Protein AF-A0A7W5D434-F1 (afdb_monomer_lite)

Radius of gyration: 43.06 Å; chains: 1; bounding box: 48×83×115 Å

Foldseek 3Di:
DDDQKDKDDDPDDPDPVDFLFPDPWDFDADPVRDTQWIWGADSNNIIMIGGPVHDHPPPPPPPDPCPPPPPDDDPVRVVVVVVVCVVVCVVVVVVVVVVVLVVLQVVLVVVVLVLLVVQLVCQQVVQFKWKWFCDVLAQQQWIFIWGDDPNDIDTPDTGGGRDPQKHKPPQLWDALVSGMWMAGNQSFTPDRRFTKIKMAGNSRFIKIWGADRSSRIAIAGCVPQNGRRPDVDSPRPGDDD

Secondary structure (DSSP, 8-state):
---SEEEE-PPPPS-TTS----SS-EEEE-TTS-EEEEEEE-TTS-EEEEETTS--SS---TT-S-TT---PPPHHHHHHHHHHHHHHHHHHHHHHHHHHHHHHHHHHHHHHHHHHHHHHHHHHHHTS-EEEEEGGG-TTTEEEEEEEETTEEEEEEEEE-PPTTEEE-TTT-EEGGGS-EEE-TTSSBSSS--EEEEEEETTS-EEEEEE-TT--EEEE-HHHH--TTSSS----PPPP-

pLDDT: mean 80.25, std 15.93, range [30.47, 96.75]

Sequence (241 aa):
MESNYYKIVLPNPADATLVNALGPVGDYSSSDNWTRLLYAGDTQGNLWKFDFTKDAPWKASAETNSALGLSGFTLIEMMVVVALVAILGTIAVPGFRDLLLNQRLASNTSDFVAALSLARAEAMKRSQKVALEPIDDDWSNGWEVAMTVGNEREVLRTFDGLRTGVVVDTSSTTGGLKQALAYDANGFLSSKAAGCLTLKAETGRRSSIVLAMSGRPKLCDPDKSGDCASSGSTTCRAVAS

Structure (mmCIF, N/CA/C/O backbone):
data_AF-A0A7W5D434-F1
#
_entry.id   AF-A0A7W5D434-F1
#
loop_
_atom_site.group_PDB
_atom_site.id
_atom_site.type_symbol
_atom_site.label_atom_id
_atom_site.label_alt_id
_atom_site.label_comp_id
_atom_site.label_asym_id
_atom_site.label_entity_id
_atom_site.label_seq_id
_atom_site.pdbx_PDB_ins_code
_atom_site.Cartn_x
_atom_site.Cartn_y
_atom_site.Cartn_z
_atom_site.occupancy
_atom_site.B_iso_or_equiv
_atom_site.auth_seq_id
_atom_site.auth_comp_id
_atom_site.auth_asym_id
_atom_site.auth_atom_id
_atom_site.pdbx_PDB_model_num
ATOM 1 N N . MET A 1 1 ? -13.527 -39.808 77.418 1.00 46.12 1 MET A N 1
ATOM 2 C CA . MET A 1 1 ? -12.183 -40.119 76.880 1.00 46.12 1 MET A CA 1
ATOM 3 C C . MET A 1 1 ? -12.357 -40.537 75.424 1.00 46.12 1 MET A C 1
ATOM 5 O O . MET A 1 1 ? -12.457 -41.722 75.143 1.00 46.12 1 MET A O 1
ATOM 9 N N . GLU A 1 2 ? -12.476 -39.566 74.519 1.00 55.62 2 GLU A N 1
ATOM 10 C CA . GLU A 1 2 ? -12.627 -39.781 73.069 1.00 55.62 2 GLU A CA 1
ATOM 11 C C . GLU A 1 2 ? -11.317 -39.393 72.377 1.00 55.62 2 GLU A C 1
ATOM 13 O O . GLU A 1 2 ? -11.174 -38.295 71.851 1.00 55.62 2 GLU A O 1
ATOM 18 N N . SER A 1 3 ? -10.303 -40.250 72.467 1.00 65.25 3 SER A N 1
ATOM 19 C CA . SER A 1 3 ? -9.061 -40.064 71.715 1.00 65.25 3 SER A CA 1
ATOM 20 C C . SER A 1 3 ? -8.742 -41.332 70.937 1.00 65.25 3 SER A C 1
ATOM 22 O O . SER A 1 3 ? -8.844 -42.436 71.468 1.00 65.25 3 SER A O 1
ATOM 24 N N . ASN A 1 4 ? -8.334 -41.168 69.680 1.00 74.00 4 ASN A N 1
ATOM 25 C CA . ASN A 1 4 ? -7.962 -42.276 68.788 1.00 74.00 4 ASN A CA 1
ATOM 26 C C . ASN A 1 4 ? -6.461 -42.540 68.776 1.00 74.00 4 ASN A C 1
ATOM 28 O O . ASN A 1 4 ? -5.951 -43.306 67.963 1.00 74.00 4 ASN A O 1
ATOM 32 N N . TYR A 1 5 ? -5.740 -41.886 69.678 1.00 75.50 5 TYR A N 1
ATOM 33 C CA . TYR A 1 5 ? -4.346 -42.161 69.937 1.00 75.50 5 TYR A CA 1
ATOM 34 C C . TYR A 1 5 ? -4.106 -42.225 71.440 1.00 75.50 5 TYR A C 1
ATOM 36 O O . TYR A 1 5 ? -4.783 -41.557 72.232 1.00 75.50 5 TYR A O 1
ATOM 44 N N . TYR A 1 6 ? -3.147 -43.060 71.824 1.00 74.56 6 TYR A N 1
ATOM 45 C CA . TYR A 1 6 ? -2.786 -43.293 73.215 1.00 74.56 6 TYR A CA 1
ATOM 46 C C . TYR A 1 6 ? -1.271 -43.351 73.347 1.00 74.56 6 TYR A C 1
ATOM 48 O O . TYR A 1 6 ? -0.606 -44.078 72.606 1.00 74.56 6 TYR A O 1
ATOM 56 N N . LYS A 1 7 ? -0.741 -42.610 74.321 1.00 75.19 7 LYS A N 1
ATOM 57 C CA . LYS A 1 7 ? 0.649 -42.736 74.752 1.00 75.19 7 LYS A CA 1
ATOM 58 C C . LYS A 1 7 ? 0.743 -43.900 75.735 1.00 75.19 7 LYS A C 1
ATOM 60 O O . LYS A 1 7 ? 0.143 -43.854 76.807 1.00 75.19 7 LYS A O 1
ATOM 65 N N . ILE A 1 8 ? 1.482 -44.938 75.366 1.00 70.06 8 ILE A N 1
ATOM 66 C CA . ILE A 1 8 ? 1.799 -46.062 76.243 1.00 70.06 8 ILE A CA 1
ATOM 67 C C . ILE A 1 8 ? 3.092 -45.699 76.970 1.00 70.06 8 ILE A C 1
ATOM 69 O O . ILE A 1 8 ? 4.136 -45.503 76.347 1.00 70.06 8 ILE A O 1
ATOM 73 N N . VAL A 1 9 ? 3.009 -45.562 78.292 1.00 64.62 9 VAL A N 1
ATOM 74 C CA . VAL A 1 9 ? 4.181 -45.292 79.129 1.00 64.62 9 VAL A CA 1
ATOM 75 C C . VAL A 1 9 ? 4.897 -46.613 79.373 1.00 64.62 9 VAL A C 1
ATOM 77 O O . VAL A 1 9 ? 4.335 -47.524 79.979 1.00 64.62 9 VAL A O 1
ATOM 80 N N . LEU A 1 10 ? 6.125 -46.719 78.873 1.00 62.31 10 LEU A N 1
ATOM 81 C CA . LEU A 1 10 ? 6.991 -47.867 79.114 1.00 62.31 10 LEU A CA 1
ATOM 82 C C . LEU A 1 10 ? 7.821 -47.639 80.391 1.00 62.31 10 LEU A C 1
ATOM 84 O O . LEU A 1 10 ? 8.053 -46.487 80.768 1.00 62.31 10 LEU A O 1
ATOM 88 N N . PRO A 1 11 ? 8.280 -48.706 81.072 1.00 63.72 11 PRO A N 1
ATOM 89 C CA . PRO A 1 11 ? 9.240 -48.580 82.164 1.00 63.72 11 PRO A CA 1
ATOM 90 C C . PRO A 1 11 ? 10.503 -47.855 81.686 1.00 63.72 11 PRO A C 1
ATOM 92 O O . PRO A 1 11 ? 10.978 -48.106 80.578 1.00 63.72 11 PRO A O 1
ATOM 95 N N . ASN A 1 12 ? 11.050 -46.967 82.519 1.00 59.88 12 ASN A N 1
ATOM 96 C CA . ASN A 1 12 ? 12.257 -46.219 82.172 1.00 59.88 12 ASN A CA 1
ATOM 97 C C . ASN A 1 12 ? 13.435 -47.203 82.004 1.00 59.88 12 ASN A C 1
ATOM 99 O O . ASN A 1 12 ? 13.670 -47.997 82.922 1.00 59.88 12 ASN A O 1
ATOM 103 N N . PRO A 1 13 ? 14.158 -47.209 80.869 1.00 57.28 13 PRO A N 1
ATOM 104 C CA . PRO A 1 13 ? 15.300 -48.097 80.696 1.00 57.28 13 PRO A CA 1
ATOM 105 C C . PRO A 1 13 ? 16.406 -47.738 81.699 1.00 57.28 13 PRO A C 1
ATOM 107 O O . PRO A 1 13 ? 16.616 -46.571 82.021 1.00 57.28 13 PRO A O 1
ATOM 110 N N . ALA A 1 14 ? 17.117 -48.750 82.203 1.00 59.03 14 ALA A N 1
ATOM 111 C CA . ALA A 1 14 ? 18.207 -48.558 83.167 1.00 59.03 14 ALA A CA 1
ATOM 112 C C . ALA A 1 14 ? 19.422 -47.814 82.571 1.00 59.03 14 ALA A C 1
ATOM 114 O O . ALA A 1 14 ? 20.236 -47.278 83.319 1.00 59.03 14 ALA A O 1
ATOM 115 N N . ASP A 1 15 ? 19.524 -47.761 81.240 1.00 57.28 15 ASP A N 1
ATOM 116 C CA . ASP A 1 15 ? 20.545 -47.038 80.483 1.00 57.28 15 ASP A CA 1
ATOM 117 C C . ASP A 1 15 ? 19.864 -46.055 79.518 1.00 57.28 15 ASP A C 1
ATOM 119 O O . ASP A 1 15 ? 19.100 -46.455 78.638 1.00 57.28 15 ASP A O 1
ATOM 123 N N . ALA A 1 16 ? 20.128 -44.759 79.698 1.00 57.41 16 ALA A N 1
ATOM 124 C CA . ALA A 1 16 ? 19.498 -43.675 78.943 1.00 57.41 16 ALA A CA 1
ATOM 125 C C . ALA A 1 16 ? 20.080 -43.478 77.528 1.00 57.41 16 ALA A C 1
ATOM 127 O O . ALA A 1 16 ? 19.586 -42.634 76.781 1.00 57.41 16 ALA A O 1
ATOM 128 N N . THR A 1 17 ? 21.131 -44.219 77.157 1.00 55.38 17 THR A N 1
ATOM 129 C CA . THR A 1 17 ? 21.768 -44.128 75.829 1.00 55.38 17 THR A CA 1
ATOM 130 C C . THR A 1 17 ? 21.200 -45.118 74.810 1.00 55.38 17 THR A C 1
ATOM 132 O O . THR A 1 17 ? 21.436 -44.979 73.608 1.00 55.38 17 THR A O 1
ATOM 135 N N . LEU A 1 18 ? 20.408 -46.090 75.266 1.00 55.94 18 LEU A N 1
ATOM 136 C CA . LEU A 1 18 ? 19.722 -47.049 74.410 1.00 55.94 18 LEU A CA 1
ATOM 137 C C . LEU A 1 18 ? 18.372 -46.472 73.969 1.00 55.94 18 LEU A C 1
ATOM 139 O O . LEU A 1 18 ? 17.483 -46.219 74.782 1.00 55.94 18 LEU A O 1
ATOM 143 N N . VAL A 1 19 ? 18.197 -46.272 72.661 1.00 54.81 19 VAL A N 1
ATOM 144 C CA . VAL A 1 19 ? 16.898 -45.894 72.094 1.00 54.81 19 VAL A CA 1
ATOM 145 C C . VAL A 1 19 ? 15.956 -47.090 72.250 1.00 54.81 19 VAL A C 1
ATOM 147 O O . VAL A 1 19 ? 16.172 -48.127 71.625 1.00 54.81 19 VAL A O 1
ATOM 150 N N . ASN A 1 20 ? 14.887 -46.944 73.039 1.00 56.22 20 ASN A N 1
ATOM 151 C CA . ASN A 1 20 ? 13.775 -47.905 73.125 1.00 56.22 20 ASN A CA 1
ATOM 152 C C . ASN A 1 20 ? 12.921 -47.897 71.835 1.00 56.22 20 ASN A C 1
ATOM 154 O O . ASN A 1 20 ? 11.694 -47.809 71.874 1.00 56.22 20 ASN A O 1
ATOM 158 N N . ALA A 1 21 ? 13.562 -47.955 70.666 1.00 52.09 21 ALA A N 1
ATOM 159 C CA . ALA A 1 21 ? 12.891 -48.136 69.392 1.00 52.09 21 ALA A CA 1
ATOM 160 C C . ALA A 1 21 ? 12.415 -49.591 69.331 1.00 52.09 21 ALA A C 1
ATOM 162 O O . ALA A 1 21 ? 13.162 -50.503 68.979 1.00 52.09 21 ALA A O 1
ATOM 163 N N . LEU A 1 22 ? 11.172 -49.813 69.749 1.00 55.75 22 LEU A N 1
ATOM 164 C CA . LEU A 1 22 ? 10.477 -51.079 69.569 1.00 55.75 22 LEU A CA 1
ATOM 165 C C . LEU A 1 22 ? 10.351 -51.380 68.070 1.00 55.75 22 LEU A C 1
ATOM 167 O O . LEU A 1 22 ? 9.380 -50.958 67.461 1.00 55.75 22 LEU A O 1
ATOM 171 N N . GLY A 1 23 ? 11.320 -52.113 67.512 1.00 57.62 23 GLY A N 1
ATOM 172 C CA . GLY A 1 23 ? 11.237 -52.804 66.221 1.00 57.62 23 GLY A CA 1
ATOM 173 C C . GLY A 1 23 ? 10.797 -51.967 65.004 1.00 57.62 23 GLY A C 1
ATOM 174 O O . GLY A 1 23 ? 10.659 -50.747 65.067 1.00 57.62 23 GLY A O 1
ATOM 175 N N . PRO A 1 24 ? 10.610 -52.611 63.840 1.00 56.50 24 PRO A N 1
ATOM 176 C CA . PRO A 1 24 ? 9.900 -51.998 62.722 1.00 56.50 24 PRO A CA 1
ATOM 177 C C . PRO A 1 24 ? 8.439 -51.723 63.110 1.00 56.50 24 PRO A C 1
ATOM 179 O O . PRO A 1 24 ? 7.858 -52.462 63.905 1.00 56.50 24 PRO A O 1
ATOM 182 N N . VAL A 1 25 ? 7.853 -50.668 62.534 1.00 61.12 25 VAL A N 1
ATOM 183 C CA . VAL A 1 25 ? 6.423 -50.335 62.670 1.00 61.12 25 VAL A CA 1
ATOM 184 C C . VAL A 1 25 ? 5.572 -51.590 62.469 1.00 61.12 25 VAL A C 1
ATOM 186 O O . VAL A 1 25 ? 5.594 -52.191 61.398 1.00 61.12 25 VAL A O 1
ATOM 189 N N . GLY A 1 26 ? 4.859 -51.993 63.521 1.00 62.00 26 GLY A N 1
ATOM 190 C CA . GLY A 1 26 ? 3.913 -53.101 63.477 1.00 62.00 26 GLY A CA 1
ATOM 191 C C . GLY A 1 26 ? 2.525 -52.576 63.145 1.00 62.00 26 GLY A C 1
ATOM 192 O O . GLY A 1 26 ? 1.978 -51.758 63.894 1.00 62.00 26 GLY A O 1
ATOM 193 N N . ASP A 1 27 ? 1.961 -53.039 62.036 1.00 70.88 27 ASP A N 1
ATOM 194 C CA . ASP A 1 27 ? 0.576 -52.808 61.667 1.00 70.88 27 ASP A CA 1
ATOM 195 C C . ASP A 1 27 ? -0.264 -54.064 61.937 1.00 70.88 27 ASP A C 1
ATOM 197 O O . ASP A 1 27 ? 0.182 -55.200 61.789 1.00 70.88 27 ASP A O 1
ATOM 201 N N . TYR A 1 28 ? -1.499 -53.866 62.393 1.00 72.50 28 TYR A N 1
ATOM 202 C CA . TYR A 1 28 ? -2.487 -54.939 62.440 1.00 72.50 28 TYR A CA 1
ATOM 203 C C . TYR A 1 28 ? -3.525 -54.668 61.360 1.00 72.50 28 TYR A C 1
ATOM 205 O O . TYR A 1 28 ? -4.424 -53.835 61.542 1.00 72.50 28 TYR A O 1
ATOM 213 N N . SER A 1 29 ? -3.372 -55.343 60.223 1.00 73.00 29 SER A N 1
ATOM 214 C CA . SER A 1 29 ? -4.389 -55.385 59.182 1.00 73.00 29 SER A CA 1
ATOM 215 C C . SER A 1 29 ? -5.429 -56.457 59.506 1.00 73.00 29 SER A C 1
ATOM 217 O O . SER A 1 29 ? -5.116 -57.531 60.024 1.00 73.00 29 SER A O 1
ATOM 219 N N . SER A 1 30 ? -6.701 -56.145 59.269 1.00 70.94 30 SER A N 1
ATOM 220 C CA . SER A 1 30 ? -7.770 -57.134 59.410 1.00 70.94 30 SER A CA 1
ATOM 221 C C . SER A 1 30 ? -7.947 -57.931 58.115 1.00 70.94 30 SER A C 1
ATOM 223 O O . SER A 1 30 ? -7.239 -57.716 57.134 1.00 70.94 30 SER A O 1
ATOM 225 N N . SER A 1 31 ? -8.873 -58.891 58.096 1.00 75.56 31 SER A N 1
ATOM 226 C CA . SER A 1 31 ? -9.103 -59.791 56.953 1.00 75.56 31 SER A CA 1
ATOM 227 C C . SER A 1 31 ? -9.545 -59.076 55.667 1.00 75.56 31 SER A C 1
ATOM 229 O O . SER A 1 31 ? -9.604 -59.692 54.610 1.00 75.56 31 SER A O 1
A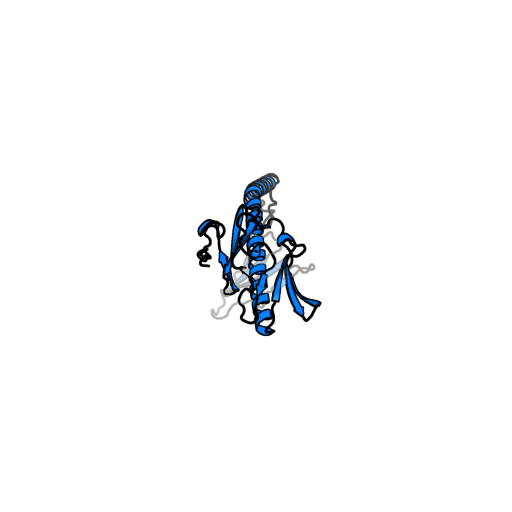TOM 231 N N . ASP A 1 32 ? -9.876 -57.790 55.766 1.00 79.75 32 ASP A N 1
ATOM 232 C CA . ASP A 1 32 ? -10.212 -56.853 54.691 1.00 79.75 32 ASP A CA 1
ATOM 233 C C . ASP A 1 32 ? -8.986 -56.075 54.161 1.00 79.75 32 ASP A C 1
ATOM 235 O O . ASP A 1 32 ? -9.133 -55.205 53.304 1.00 79.75 32 ASP A O 1
ATOM 239 N N . ASN A 1 33 ? -7.782 -56.395 54.649 1.00 74.62 33 ASN A N 1
ATOM 240 C CA . ASN A 1 33 ? -6.509 -55.745 54.331 1.00 74.62 33 ASN A CA 1
ATOM 241 C C . ASN A 1 33 ? -6.453 -54.246 54.691 1.00 74.62 33 ASN A C 1
ATOM 243 O O . ASN A 1 33 ? -5.601 -53.517 54.184 1.00 74.62 33 ASN A O 1
ATOM 247 N N . TRP A 1 34 ? -7.336 -53.785 55.584 1.00 77.88 34 TRP A N 1
ATOM 248 C CA . TRP A 1 34 ? -7.276 -52.442 56.159 1.00 77.88 34 TRP A CA 1
ATOM 249 C C . TRP A 1 34 ? -6.507 -52.449 57.479 1.00 77.88 34 TRP A C 1
ATOM 251 O O . TRP A 1 34 ? -6.788 -53.251 58.376 1.00 77.88 34 TRP A O 1
ATOM 261 N N . THR A 1 35 ? -5.559 -51.521 57.626 1.00 76.38 35 THR A N 1
ATOM 262 C CA . THR A 1 35 ? -4.822 -51.302 58.876 1.00 76.38 35 THR A CA 1
ATOM 263 C C . THR A 1 35 ? -5.747 -50.709 59.934 1.00 76.38 35 THR A C 1
ATOM 265 O O . THR A 1 35 ? -6.269 -49.608 59.775 1.00 76.38 35 THR A O 1
ATOM 268 N N . ARG A 1 36 ? -5.940 -51.427 61.041 1.00 80.94 36 ARG A N 1
ATOM 269 C CA . ARG A 1 36 ? -6.790 -50.977 62.156 1.00 80.94 36 ARG A CA 1
ATOM 270 C C . ARG A 1 36 ? -5.992 -50.300 63.256 1.00 80.94 36 ARG A C 1
ATOM 272 O O . ARG A 1 36 ? -6.451 -49.327 63.847 1.00 80.94 36 ARG A O 1
ATOM 279 N N . LEU A 1 37 ? -4.801 -50.826 63.525 1.00 79.81 37 LEU A N 1
ATOM 280 C CA . LEU A 1 37 ? -3.907 -50.334 64.564 1.00 79.81 37 LEU A CA 1
ATOM 281 C C . LEU A 1 37 ? -2.510 -50.146 63.987 1.00 79.81 37 LEU A C 1
ATOM 283 O O . LEU A 1 37 ? -2.018 -51.017 63.267 1.00 79.81 37 LEU A O 1
ATOM 287 N N . LEU A 1 38 ? -1.878 -49.032 64.350 1.00 81.00 38 LEU A N 1
ATOM 288 C CA . LEU A 1 38 ? -0.473 -48.761 64.065 1.00 81.00 38 LEU A CA 1
ATOM 289 C C . LEU A 1 38 ? 0.244 -48.375 65.356 1.00 81.00 38 LEU A C 1
ATOM 291 O O . LEU A 1 38 ? -0.247 -47.542 66.125 1.00 81.00 38 LEU A O 1
ATOM 295 N N . TYR A 1 39 ? 1.421 -48.957 65.567 1.00 78.62 39 TYR A N 1
ATOM 296 C CA . TYR A 1 39 ? 2.291 -48.639 66.694 1.00 78.62 39 TYR A CA 1
ATOM 297 C C . TYR A 1 39 ? 3.561 -47.955 66.199 1.00 78.62 39 TYR A C 1
ATOM 299 O O . TYR A 1 39 ? 4.247 -48.488 65.329 1.00 78.62 39 TYR A O 1
ATOM 307 N N . ALA A 1 40 ? 3.887 -46.794 66.767 1.00 78.25 40 ALA A N 1
ATOM 308 C CA . ALA A 1 40 ? 5.104 -46.057 66.437 1.00 78.25 40 ALA A CA 1
ATOM 309 C C . ALA A 1 40 ? 5.807 -45.563 67.705 1.00 78.25 40 ALA A C 1
ATOM 311 O O . ALA A 1 40 ? 5.183 -44.956 68.578 1.00 78.25 40 ALA A O 1
ATOM 312 N N . GLY A 1 41 ? 7.108 -45.830 67.809 1.00 73.62 41 GLY A N 1
ATOM 313 C CA . GLY A 1 41 ? 7.966 -45.246 68.838 1.00 73.62 41 GLY A CA 1
ATOM 314 C C . GLY A 1 41 ? 8.507 -43.884 68.404 1.00 73.62 41 GLY A C 1
ATOM 315 O O . GLY A 1 41 ? 8.756 -43.671 67.218 1.00 73.62 41 GLY A O 1
ATOM 316 N N . ASP A 1 42 ? 8.710 -42.970 69.352 1.00 71.50 42 ASP A N 1
ATOM 317 C CA . ASP A 1 42 ? 9.487 -41.748 69.128 1.00 71.50 42 ASP A CA 1
ATOM 318 C C . ASP A 1 42 ? 10.906 -41.853 69.716 1.00 71.50 42 ASP A C 1
ATOM 320 O O . ASP A 1 42 ? 11.232 -42.755 70.490 1.00 71.50 42 ASP A O 1
ATOM 324 N N . THR A 1 43 ? 11.779 -40.914 69.347 1.00 66.88 43 THR A N 1
ATOM 325 C CA . THR A 1 43 ? 13.176 -40.874 69.815 1.00 66.88 43 THR A CA 1
ATOM 326 C C . THR A 1 43 ? 13.318 -40.521 71.297 1.00 66.88 43 THR A C 1
ATOM 328 O O . THR A 1 43 ? 14.417 -40.604 71.837 1.00 66.88 43 THR A O 1
ATOM 331 N N . GLN A 1 44 ? 12.223 -40.147 71.965 1.00 68.00 44 GLN A N 1
ATOM 332 C CA . GLN A 1 44 ? 12.172 -39.846 73.396 1.00 68.00 44 GLN A CA 1
ATOM 333 C C . GLN A 1 44 ? 11.717 -41.064 74.221 1.00 68.00 44 GLN A C 1
ATOM 335 O O . GLN A 1 44 ? 11.471 -40.935 75.419 1.00 68.00 44 GLN A O 1
ATOM 340 N N . GLY A 1 45 ? 11.595 -42.244 73.598 1.00 65.88 45 GLY A N 1
ATOM 341 C CA . GLY A 1 45 ? 11.241 -43.496 74.269 1.00 65.88 45 GLY A CA 1
ATOM 342 C C . GLY A 1 45 ? 9.747 -43.662 74.543 1.00 65.88 45 GLY A C 1
ATOM 343 O O . GLY A 1 45 ? 9.365 -44.556 75.300 1.00 65.88 45 GLY A O 1
ATOM 344 N N . ASN A 1 46 ? 8.886 -42.831 73.948 1.00 72.12 46 ASN A N 1
ATOM 345 C CA . ASN A 1 46 ? 7.444 -43.006 74.067 1.00 72.12 46 ASN A CA 1
ATOM 346 C C . ASN A 1 46 ? 6.924 -43.916 72.959 1.00 72.12 46 ASN A C 1
ATOM 348 O O . ASN A 1 46 ? 7.342 -43.812 71.806 1.00 72.12 46 ASN A O 1
ATOM 352 N N . LEU A 1 47 ? 5.941 -44.748 73.300 1.00 77.12 47 LEU A N 1
ATOM 353 C CA . LEU A 1 47 ? 5.210 -45.546 72.327 1.00 77.12 47 LEU A CA 1
ATOM 354 C C . LEU A 1 47 ? 3.820 -44.954 72.098 1.00 77.12 47 LEU A C 1
ATOM 356 O O . LEU A 1 47 ? 3.055 -44.730 73.039 1.00 77.12 47 LEU A O 1
ATOM 360 N N . TRP A 1 48 ? 3.484 -44.748 70.832 1.00 77.31 48 TRP A N 1
ATOM 361 C CA . TRP A 1 48 ? 2.195 -44.245 70.389 1.00 77.31 48 TRP A CA 1
ATOM 362 C C . TRP A 1 48 ? 1.393 -45.370 69.741 1.00 77.31 48 TRP A C 1
ATOM 364 O O . TRP A 1 48 ? 1.891 -46.065 68.856 1.00 77.31 48 TRP A O 1
ATOM 374 N N . LYS A 1 49 ? 0.142 -45.541 70.177 1.00 81.81 49 LYS A N 1
ATOM 375 C CA . LYS A 1 49 ? -0.854 -46.389 69.510 1.00 81.81 49 LYS A CA 1
ATOM 376 C C . LYS A 1 49 ? -1.837 -45.500 68.765 1.00 81.81 49 LYS A C 1
ATOM 378 O O . LYS A 1 49 ? -2.488 -44.683 69.414 1.00 81.81 49 LYS A O 1
ATOM 383 N N . PHE A 1 50 ? -1.993 -45.715 67.464 1.00 79.31 50 PHE A N 1
ATOM 384 C CA . PHE A 1 50 ? -3.019 -45.093 66.629 1.00 79.31 50 PHE A CA 1
ATOM 385 C C . PHE A 1 50 ? -4.129 -46.105 66.341 1.00 79.31 50 PHE A C 1
ATOM 387 O O . PHE A 1 50 ? -3.849 -47.232 65.933 1.00 79.31 50 PHE A O 1
ATOM 394 N N . ASP A 1 51 ? -5.374 -45.711 66.598 1.00 82.69 51 ASP A N 1
ATOM 395 C CA . ASP A 1 51 ? -6.573 -46.534 66.452 1.00 82.69 51 ASP A CA 1
ATOM 396 C C . ASP A 1 51 ? -7.472 -45.969 65.350 1.00 82.69 51 ASP A C 1
ATOM 398 O O . ASP A 1 51 ? -8.177 -44.979 65.545 1.00 82.69 51 ASP A O 1
ATOM 402 N N . PHE A 1 52 ? -7.424 -46.605 64.181 1.00 78.19 52 PHE A N 1
ATOM 403 C CA . PHE A 1 52 ? -8.176 -46.204 62.991 1.00 78.19 52 PHE A CA 1
ATOM 404 C C . PHE A 1 52 ? -9.582 -46.807 62.943 1.00 78.19 52 PHE A C 1
ATOM 406 O O . PHE A 1 52 ? -10.311 -46.587 61.981 1.00 78.19 52 PHE A O 1
ATOM 413 N N . THR A 1 53 ? -9.987 -47.560 63.971 1.00 79.00 53 THR A N 1
ATOM 414 C CA . THR A 1 53 ? -11.363 -48.073 64.075 1.00 79.00 53 THR A CA 1
ATOM 415 C C . THR A 1 53 ? -12.348 -47.038 64.616 1.00 79.00 53 THR A C 1
ATOM 417 O O . THR A 1 53 ? -13.553 -47.278 64.616 1.00 79.00 53 THR A O 1
ATOM 420 N N . LYS A 1 54 ? -11.841 -45.892 65.079 1.00 76.25 54 LYS A N 1
ATOM 421 C CA . LYS A 1 54 ? -12.621 -44.802 65.664 1.00 76.25 54 LYS A CA 1
ATOM 422 C C . LYS A 1 54 ? -12.596 -43.562 64.770 1.00 76.25 54 LYS A C 1
ATOM 424 O O . LYS A 1 54 ? -11.627 -43.328 64.047 1.00 76.25 54 LYS A O 1
ATOM 429 N N . ASP A 1 55 ? -13.635 -42.738 64.878 1.00 71.44 55 ASP A N 1
ATOM 430 C CA . ASP A 1 55 ? -13.800 -41.512 64.086 1.00 71.44 55 ASP A CA 1
ATOM 431 C C . ASP A 1 55 ? -12.707 -40.497 64.367 1.00 71.44 55 ASP A C 1
ATOM 433 O O . ASP A 1 55 ? -12.474 -40.161 65.527 1.00 71.44 55 ASP A O 1
ATOM 437 N N . ALA A 1 56 ? -12.050 -39.995 63.321 1.00 66.19 56 ALA A N 1
ATOM 438 C CA . ALA A 1 56 ? -10.909 -39.101 63.457 1.00 66.19 56 ALA A CA 1
ATOM 439 C C . ALA A 1 56 ? -11.171 -37.950 64.460 1.00 66.19 56 ALA A C 1
ATOM 441 O O . ALA A 1 56 ? -12.228 -37.322 64.423 1.00 66.19 56 ALA A O 1
ATOM 442 N N . PRO A 1 57 ? -10.213 -37.643 65.359 1.00 60.72 57 PRO A N 1
ATOM 443 C CA . PRO A 1 57 ? -10.449 -36.753 66.500 1.00 60.72 57 PRO A CA 1
ATOM 444 C C . PRO A 1 57 ? -10.595 -35.277 66.109 1.00 60.72 57 PRO A C 1
ATOM 446 O O . PRO A 1 57 ? -11.009 -34.454 66.927 1.00 60.72 57 PRO A O 1
ATOM 449 N N . TRP A 1 58 ? -10.251 -34.913 64.872 1.00 66.12 58 TRP A N 1
ATOM 450 C CA . TRP A 1 58 ? -10.645 -33.623 64.333 1.00 66.12 58 TRP A CA 1
ATOM 451 C C . TRP A 1 58 ? -12.118 -33.707 63.951 1.00 66.12 58 TRP A C 1
ATOM 453 O O . TRP A 1 58 ? -12.509 -34.510 63.108 1.00 66.12 58 TRP A O 1
ATOM 463 N N . LYS A 1 59 ? -12.945 -32.857 64.567 1.00 56.28 59 LYS A N 1
ATOM 464 C CA . LYS A 1 59 ? -14.331 -32.698 64.131 1.00 56.28 59 LYS A CA 1
ATOM 465 C C . LYS A 1 59 ? -14.304 -32.364 62.643 1.00 56.28 59 LYS A C 1
ATOM 467 O O . LYS A 1 59 ? -13.854 -31.281 62.273 1.00 56.28 59 LYS A O 1
ATOM 472 N N . ALA A 1 60 ? -14.782 -33.277 61.802 1.00 57.53 60 ALA A N 1
ATOM 473 C CA . ALA A 1 60 ? -15.246 -32.900 60.483 1.00 57.53 60 ALA A CA 1
ATOM 474 C C . ALA A 1 60 ? -16.327 -31.847 60.734 1.00 57.53 60 ALA A C 1
ATOM 476 O O . ALA A 1 60 ? -17.392 -32.157 61.269 1.00 57.53 60 ALA A O 1
ATOM 477 N N . SER A 1 61 ? -16.014 -30.577 60.483 1.00 51.06 61 SER A N 1
ATOM 478 C CA . SER A 1 61 ? -17.018 -29.525 60.501 1.00 51.06 61 SER A CA 1
ATOM 479 C C . SER A 1 61 ? -18.101 -29.969 59.530 1.00 51.06 61 SER A C 1
ATOM 481 O O . SER A 1 61 ? -17.833 -30.103 58.336 1.00 51.06 61 SER A O 1
ATOM 483 N N . ALA A 1 62 ? -19.297 -30.247 60.040 1.00 50.94 62 ALA A N 1
ATOM 484 C CA . ALA A 1 62 ? -20.438 -30.742 59.276 1.00 50.94 62 ALA A CA 1
ATOM 485 C C . ALA A 1 62 ? -21.016 -29.693 58.295 1.00 50.94 62 ALA A C 1
ATOM 487 O O . ALA A 1 62 ? -22.212 -29.679 58.037 1.00 50.94 62 ALA A O 1
ATOM 488 N N . GLU A 1 63 ? -20.169 -28.826 57.732 1.00 51.47 63 GLU A N 1
ATOM 489 C CA . GLU A 1 63 ? -20.514 -27.778 56.767 1.00 51.47 63 GLU A CA 1
ATOM 490 C C . GLU A 1 63 ? -19.490 -27.627 55.625 1.00 51.47 63 GLU A C 1
ATOM 492 O O . GLU A 1 63 ? -19.460 -26.606 54.949 1.00 51.47 63 GLU A O 1
ATOM 497 N N . THR A 1 64 ? -18.651 -28.627 55.344 1.00 48.16 64 THR A N 1
ATOM 498 C CA . THR A 1 64 ? -17.728 -28.563 54.193 1.00 48.16 64 THR A CA 1
ATOM 499 C C . THR A 1 64 ? -17.889 -29.739 53.237 1.00 48.16 64 THR A C 1
ATOM 501 O O . THR A 1 64 ? -16.933 -30.401 52.844 1.00 48.16 64 THR A O 1
ATOM 504 N N . ASN A 1 65 ? -19.113 -29.922 52.740 1.00 52.88 65 ASN A N 1
ATOM 505 C CA . ASN A 1 65 ? -19.269 -30.397 51.367 1.00 52.88 65 ASN A CA 1
ATOM 506 C C . ASN A 1 65 ? -18.858 -29.249 50.436 1.00 52.88 65 ASN A C 1
ATOM 508 O O . ASN A 1 65 ? -19.703 -28.413 50.131 1.00 52.88 65 ASN A O 1
ATOM 512 N N . SER A 1 66 ? -17.573 -29.184 50.057 1.00 49.94 66 SER A N 1
ATOM 513 C CA . SER A 1 66 ? -17.009 -28.570 48.826 1.00 49.94 66 SER A CA 1
ATOM 514 C C . SER A 1 66 ? -15.610 -27.982 49.066 1.00 49.94 66 SER A C 1
ATOM 516 O O . SER A 1 66 ? -15.417 -26.775 48.984 1.00 49.94 66 SER A O 1
ATOM 518 N N . ALA A 1 67 ? -14.593 -28.811 49.316 1.00 49.34 67 ALA A N 1
ATOM 519 C CA . ALA A 1 67 ? -13.207 -28.320 49.271 1.00 49.34 67 ALA A CA 1
ATOM 520 C C . ALA A 1 67 ? -12.654 -28.171 47.834 1.00 49.34 67 ALA A C 1
ATOM 522 O O . ALA A 1 67 ? -11.564 -27.641 47.664 1.00 49.34 67 ALA A O 1
ATOM 523 N N . LEU A 1 68 ? -13.400 -28.573 46.795 1.00 53.28 68 LEU A N 1
ATOM 524 C CA . LEU A 1 68 ? -13.093 -28.292 45.382 1.00 53.28 68 LEU A CA 1
ATOM 525 C C . LEU A 1 68 ? -14.387 -28.099 44.566 1.00 53.28 68 LEU A C 1
ATOM 527 O O . LEU A 1 68 ? -14.602 -28.736 43.538 1.00 53.28 68 LEU A O 1
ATOM 531 N N . GLY A 1 69 ? -15.295 -27.246 45.042 1.00 49.62 69 GLY A N 1
ATOM 532 C CA . GLY A 1 69 ? -16.409 -26.782 44.218 1.00 49.62 69 GLY A CA 1
ATOM 533 C C . GLY A 1 69 ? -15.910 -25.707 43.257 1.00 49.62 69 GLY A C 1
ATOM 534 O O . GLY A 1 69 ? -15.702 -24.571 43.673 1.00 49.62 69 GLY A O 1
ATOM 535 N N . LEU A 1 70 ? -15.709 -26.039 41.980 1.00 60.34 70 LEU A N 1
ATOM 536 C CA . LEU A 1 70 ? -15.661 -25.025 40.924 1.00 60.34 70 LEU A CA 1
ATOM 537 C C . LEU A 1 70 ? -17.017 -24.307 40.931 1.00 60.34 70 LEU A C 1
ATOM 539 O O . LEU A 1 70 ? -18.005 -24.835 40.424 1.00 60.34 70 LEU A O 1
ATOM 543 N N . SER A 1 71 ? -17.082 -23.137 41.566 1.00 66.31 71 SER A N 1
ATOM 544 C CA . SER A 1 71 ? -18.262 -22.277 41.530 1.00 66.31 71 SER A CA 1
ATOM 545 C C . SER A 1 71 ? -18.520 -21.893 40.073 1.00 66.31 71 SER A C 1
ATOM 547 O O . SER A 1 71 ? -17.694 -21.227 39.453 1.00 66.31 71 SER A O 1
ATOM 549 N N . GLY A 1 72 ? -19.627 -22.367 39.497 1.00 70.12 72 GLY A N 1
ATOM 550 C CA . GLY A 1 72 ? -20.037 -21.992 38.145 1.00 70.12 72 GLY A CA 1
ATOM 551 C C . GLY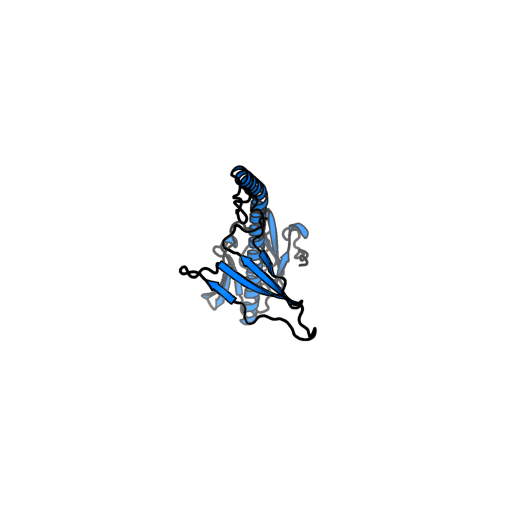 A 1 72 ? -20.407 -20.508 38.069 1.00 70.12 72 GLY A C 1
ATOM 552 O O . GLY A 1 72 ? -20.927 -19.949 39.035 1.00 70.12 72 GLY A O 1
ATOM 553 N N . PHE A 1 73 ? -20.146 -19.877 36.922 1.00 79.88 73 PHE A N 1
ATOM 554 C CA . PHE A 1 73 ? -20.556 -18.497 36.649 1.00 79.88 73 PHE A CA 1
ATOM 555 C C . PHE A 1 73 ? -22.083 -18.378 36.666 1.00 79.88 73 PHE A C 1
ATOM 557 O O . PHE A 1 73 ? -22.797 -19.248 36.159 1.00 79.88 73 PHE A O 1
ATOM 564 N N . THR A 1 74 ? -22.597 -17.294 37.241 1.00 88.38 74 THR A N 1
ATOM 565 C CA . THR A 1 74 ? -24.048 -17.066 37.286 1.00 88.38 74 THR A CA 1
ATOM 566 C C . THR A 1 74 ? -24.577 -16.596 35.925 1.00 88.38 74 THR A C 1
ATOM 568 O O . THR A 1 74 ? -23.851 -16.005 35.125 1.00 88.38 74 THR A O 1
ATOM 571 N N . LEU A 1 75 ? -25.869 -16.816 35.645 1.00 90.69 75 LEU A N 1
ATOM 572 C CA . LEU A 1 75 ? -26.490 -16.352 34.393 1.00 90.69 75 LEU A CA 1
ATOM 573 C C . LEU A 1 75 ? -26.370 -14.827 34.244 1.00 90.69 75 LEU A C 1
ATOM 575 O O . LEU A 1 75 ? -26.054 -14.332 33.163 1.00 90.69 75 LEU A O 1
ATOM 579 N N . ILE A 1 76 ? -26.556 -14.090 35.344 1.00 93.25 76 ILE A N 1
ATOM 580 C CA . ILE A 1 76 ? -26.412 -12.631 35.358 1.00 93.25 76 ILE A CA 1
ATOM 581 C C . ILE A 1 76 ? -24.970 -12.196 35.072 1.00 93.25 76 ILE A C 1
ATOM 583 O O . ILE A 1 76 ? -24.759 -11.238 34.336 1.00 93.25 76 ILE A O 1
ATOM 587 N N . GLU A 1 77 ? -23.975 -12.922 35.576 1.00 92.50 77 GLU A N 1
ATOM 588 C CA . GLU A 1 77 ? -22.561 -12.632 35.333 1.00 92.50 77 GLU A CA 1
ATOM 589 C C . GLU A 1 77 ? -22.195 -12.811 33.859 1.00 92.50 77 GLU A C 1
ATOM 591 O O . GLU A 1 77 ? -21.581 -11.926 33.267 1.00 92.50 77 GLU A O 1
ATOM 596 N N . MET A 1 78 ? -22.677 -13.879 33.218 1.00 94.00 78 MET A N 1
ATOM 597 C CA . MET A 1 78 ? -22.494 -14.059 31.776 1.00 94.00 78 MET A CA 1
ATOM 598 C C . MET A 1 78 ? -23.202 -12.964 30.964 1.00 94.00 78 MET A C 1
ATOM 600 O O . MET A 1 78 ? -22.638 -12.478 29.984 1.00 94.00 78 MET A O 1
ATOM 604 N N . MET A 1 79 ? -24.392 -12.509 31.379 1.00 95.06 79 MET A N 1
ATOM 605 C CA . MET A 1 79 ? -25.068 -11.376 30.727 1.00 95.06 79 MET A CA 1
ATOM 606 C C . MET A 1 79 ? -24.265 -10.077 30.846 1.00 95.06 79 MET A C 1
ATOM 608 O O . MET A 1 79 ? -24.156 -9.339 29.867 1.00 95.06 79 MET A O 1
ATOM 612 N N . VAL A 1 80 ? -23.673 -9.807 32.013 1.00 95.62 80 VAL A N 1
ATOM 613 C CA . VAL A 1 80 ? -22.817 -8.631 32.225 1.00 95.62 80 VAL A CA 1
ATOM 614 C C . VAL A 1 80 ? -21.553 -8.723 31.369 1.00 95.62 80 VAL A C 1
ATOM 616 O O . VAL A 1 80 ? -21.207 -7.752 30.702 1.00 95.62 80 VAL A O 1
ATOM 619 N N . VAL A 1 81 ? -20.895 -9.885 31.313 1.00 96.06 81 VAL A N 1
ATOM 620 C CA . VAL A 1 81 ? -19.703 -10.088 30.473 1.00 96.06 81 VAL A CA 1
ATOM 621 C C . VAL A 1 81 ? -20.026 -9.869 28.996 1.00 96.06 81 VAL A C 1
ATOM 623 O O . VAL A 1 81 ? -19.317 -9.122 28.326 1.00 96.06 81 VAL A O 1
ATOM 626 N N . VAL A 1 82 ? -21.115 -10.450 28.483 1.00 95.44 82 VAL A N 1
ATOM 627 C CA . VAL A 1 82 ? -21.532 -10.251 27.085 1.00 95.44 82 VAL A CA 1
ATOM 628 C C . VAL A 1 82 ? -21.877 -8.786 26.815 1.00 95.44 82 VAL A C 1
ATOM 630 O O . VAL A 1 82 ? -21.478 -8.256 25.779 1.00 95.44 82 VAL A O 1
ATOM 633 N N . ALA A 1 83 ? -22.552 -8.104 27.745 1.00 96.56 83 ALA A N 1
ATOM 634 C CA . ALA A 1 83 ? -22.842 -6.678 27.617 1.00 96.56 83 ALA A CA 1
ATOM 635 C C . ALA A 1 83 ? -21.556 -5.836 27.549 1.00 96.56 83 ALA A C 1
ATOM 637 O O . ALA A 1 83 ? -21.432 -4.975 26.680 1.00 96.56 83 ALA A O 1
ATOM 638 N N . LEU A 1 84 ? -20.567 -6.117 28.404 1.00 96.75 84 LEU A N 1
ATOM 639 C CA . LEU A 1 84 ? -19.270 -5.436 28.381 1.00 96.75 84 LEU A CA 1
ATOM 640 C C . LEU A 1 84 ? -18.497 -5.715 27.088 1.00 96.75 84 LEU A C 1
ATOM 642 O O . LEU A 1 84 ? -17.975 -4.784 26.476 1.00 96.75 84 LEU A O 1
ATOM 646 N N . VAL A 1 85 ? -18.458 -6.970 26.633 1.00 95.94 85 VAL A N 1
ATOM 647 C CA . VAL A 1 85 ? -17.824 -7.349 25.361 1.00 95.94 85 VAL A CA 1
ATOM 648 C C . VAL A 1 85 ? -18.502 -6.649 24.185 1.00 95.94 85 VAL A C 1
ATOM 650 O O . VAL A 1 85 ? -17.807 -6.156 23.300 1.00 95.94 85 VAL A O 1
ATOM 653 N N . ALA A 1 86 ? -19.833 -6.544 24.181 1.00 94.81 86 ALA A N 1
ATOM 654 C CA . ALA A 1 86 ? -20.567 -5.827 23.144 1.00 94.81 86 ALA A CA 1
ATOM 655 C C . ALA A 1 86 ? -20.200 -4.334 23.125 1.00 94.81 86 ALA A C 1
ATOM 657 O O . ALA A 1 86 ? -19.876 -3.802 22.064 1.00 94.81 86 ALA A O 1
ATOM 658 N N . ILE A 1 87 ? -20.168 -3.676 24.290 1.00 94.75 87 ILE A N 1
ATOM 659 C CA . ILE A 1 87 ? -19.775 -2.263 24.413 1.00 94.75 87 ILE A CA 1
ATOM 660 C C . ILE A 1 87 ? -18.344 -2.058 23.897 1.00 94.75 87 ILE A C 1
ATOM 662 O O . ILE A 1 87 ? -18.114 -1.213 23.032 1.00 94.75 87 ILE A O 1
ATOM 666 N N . LEU A 1 88 ? -17.384 -2.862 24.356 1.00 93.81 88 LEU A N 1
ATOM 667 C CA . LEU A 1 88 ? -15.992 -2.765 23.906 1.00 93.81 88 LEU A CA 1
ATOM 668 C C . LEU A 1 88 ? -15.842 -3.073 22.409 1.00 93.81 88 LEU A C 1
ATOM 670 O O . LEU A 1 88 ? -15.085 -2.397 21.711 1.00 93.81 88 LEU A O 1
ATOM 674 N N . GLY A 1 89 ? -16.601 -4.044 21.899 1.00 90.38 89 GLY A N 1
ATOM 675 C CA . GLY A 1 89 ? -16.619 -4.420 20.489 1.00 90.38 89 GLY A CA 1
ATOM 676 C C . GLY A 1 89 ? -17.010 -3.258 19.576 1.00 90.38 89 GLY A C 1
ATOM 677 O O . GLY A 1 89 ? -16.374 -3.063 18.540 1.00 90.38 89 GLY A O 1
ATOM 678 N N . THR A 1 90 ? -17.979 -2.428 19.983 1.00 90.81 90 THR A N 1
ATOM 679 C CA . THR A 1 90 ? -18.392 -1.258 19.181 1.00 90.81 90 THR A CA 1
ATOM 680 C C . THR A 1 90 ? -17.280 -0.229 18.973 1.00 90.81 90 THR A C 1
ATOM 682 O O . THR A 1 90 ? -17.263 0.442 17.945 1.00 90.81 90 THR A O 1
ATOM 685 N N . ILE A 1 91 ? -16.323 -0.137 19.900 1.00 90.50 91 ILE A N 1
ATOM 686 C CA . ILE A 1 91 ? -15.195 0.801 19.822 1.00 90.50 91 ILE A CA 1
ATOM 687 C C . ILE A 1 91 ? -13.993 0.144 19.126 1.00 90.50 91 ILE A C 1
ATOM 689 O O . ILE A 1 91 ? -13.307 0.780 18.327 1.00 90.50 91 ILE A O 1
ATOM 693 N N . ALA A 1 92 ? -13.741 -1.140 19.396 1.00 87.06 92 ALA A N 1
ATOM 694 C CA . ALA A 1 92 ? -12.569 -1.852 18.887 1.00 87.06 92 ALA A CA 1
ATOM 695 C C . ALA A 1 92 ? -12.653 -2.181 17.384 1.00 87.06 92 ALA A C 1
ATOM 697 O O . ALA A 1 92 ? -11.663 -2.046 16.662 1.00 87.06 92 ALA A O 1
ATOM 698 N N . VAL A 1 93 ? -13.829 -2.595 16.895 1.00 89.44 93 VAL A N 1
ATOM 699 C CA . VAL A 1 93 ? -14.036 -3.009 15.495 1.00 89.44 93 VAL A CA 1
ATOM 700 C C . VAL A 1 93 ? -13.714 -1.908 14.469 1.00 89.44 93 VAL A C 1
ATOM 702 O O . VAL A 1 93 ? -12.961 -2.205 13.534 1.00 89.44 93 VAL A O 1
ATOM 705 N N . PRO A 1 94 ? -14.210 -0.655 14.587 1.00 85.56 94 PRO A N 1
ATOM 706 C CA . PRO A 1 94 ? -13.879 0.389 13.613 1.00 85.56 94 PRO A CA 1
ATOM 707 C C . PRO A 1 94 ? -12.375 0.696 13.579 1.00 85.56 94 PRO A C 1
ATOM 709 O O . PRO A 1 94 ? -11.799 0.780 12.497 1.00 85.56 94 PRO A O 1
ATOM 712 N N . GLY A 1 95 ? -11.707 0.740 14.739 1.00 86.94 95 GLY A N 1
ATOM 713 C CA . GLY A 1 95 ? -10.258 0.964 14.805 1.00 86.94 95 GLY A CA 1
ATOM 714 C C . GLY A 1 95 ? -9.443 -0.131 14.107 1.00 86.94 95 GLY A C 1
ATOM 715 O O . GLY A 1 95 ? -8.462 0.165 13.422 1.00 86.94 95 GLY A O 1
ATOM 716 N N . PHE A 1 96 ? -9.867 -1.397 14.214 1.00 89.94 96 PHE A N 1
ATOM 717 C CA . PHE A 1 96 ? -9.219 -2.501 13.499 1.00 89.94 96 PHE A CA 1
ATOM 718 C C . PHE A 1 96 ? -9.415 -2.407 11.979 1.00 89.94 96 PHE A C 1
ATOM 720 O O . PHE A 1 96 ? -8.473 -2.650 11.220 1.00 89.94 96 PHE A O 1
ATOM 727 N N . ARG A 1 97 ? -10.613 -2.010 11.521 1.00 91.25 97 ARG A N 1
ATOM 728 C CA . ARG A 1 97 ? -10.879 -1.769 10.094 1.00 91.25 97 ARG A CA 1
ATOM 729 C C . ARG A 1 97 ? -9.962 -0.677 9.541 1.00 91.25 97 ARG A C 1
ATOM 731 O O . ARG A 1 97 ? -9.348 -0.886 8.494 1.00 91.25 97 ARG A O 1
ATOM 738 N N . ASP A 1 98 ? -9.827 0.440 10.247 1.00 92.88 98 ASP A N 1
ATOM 739 C CA . ASP A 1 98 ? -8.982 1.557 9.813 1.00 92.88 98 ASP A CA 1
ATOM 740 C C . ASP A 1 98 ? -7.502 1.171 9.773 1.00 92.88 98 ASP A C 1
ATOM 742 O O . ASP A 1 98 ? -6.791 1.500 8.819 1.00 92.88 98 ASP A O 1
ATOM 746 N N . LEU A 1 99 ? -7.033 0.418 10.774 1.00 93.50 99 LEU A N 1
ATOM 747 C CA . LEU A 1 99 ? -5.680 -0.131 10.784 1.00 93.50 99 LEU A CA 1
ATOM 748 C C . LEU A 1 99 ? -5.435 -1.003 9.549 1.00 93.50 99 LEU A C 1
ATOM 750 O O . LEU A 1 99 ? -4.436 -0.809 8.857 1.00 93.50 99 LEU A O 1
ATOM 754 N N . LEU A 1 100 ? -6.349 -1.926 9.241 1.00 95.62 100 LEU A N 1
ATOM 755 C CA . LEU A 1 100 ? -6.221 -2.811 8.086 1.00 95.62 100 LEU A CA 1
ATOM 756 C C . LEU A 1 100 ? -6.187 -2.030 6.764 1.00 95.62 100 LEU A C 1
ATOM 758 O O . LEU A 1 100 ? -5.348 -2.313 5.910 1.00 95.62 100 LEU A O 1
ATOM 762 N N . LEU A 1 101 ? -7.055 -1.030 6.594 1.00 95.12 101 LEU A N 1
ATOM 763 C CA . LEU A 1 101 ? -7.069 -0.169 5.405 1.00 95.12 101 LEU A CA 1
ATOM 764 C C . LEU A 1 101 ? -5.759 0.617 5.247 1.00 95.12 101 LEU A C 1
ATOM 766 O O . LEU A 1 101 ? -5.205 0.689 4.150 1.00 95.12 101 LEU A O 1
ATOM 770 N N . ASN A 1 102 ? -5.209 1.137 6.344 1.00 93.75 102 ASN A N 1
ATOM 771 C CA . ASN A 1 102 ? -3.927 1.840 6.325 1.00 93.75 102 ASN A CA 1
ATOM 772 C C . ASN A 1 102 ? -2.749 0.900 6.005 1.00 93.75 102 ASN A C 1
ATOM 774 O O . ASN A 1 102 ? -1.832 1.293 5.285 1.00 93.75 102 ASN A O 1
ATOM 778 N N . GLN A 1 103 ? -2.780 -0.347 6.489 1.00 95.31 103 GLN A N 1
ATOM 779 C CA . GLN A 1 103 ? -1.787 -1.370 6.134 1.00 95.31 103 GLN A CA 1
ATOM 780 C C . GLN A 1 103 ? -1.868 -1.750 4.651 1.00 95.31 103 GLN A C 1
ATOM 782 O O . GLN A 1 103 ? -0.841 -1.915 3.996 1.00 95.31 103 GLN A O 1
ATOM 787 N N . ARG A 1 104 ? -3.080 -1.835 4.091 1.00 95.81 104 ARG A N 1
ATOM 788 C CA . ARG A 1 104 ? -3.285 -2.068 2.653 1.00 95.81 104 ARG A CA 1
ATOM 789 C C . ARG A 1 104 ? -2.699 -0.940 1.808 1.00 95.81 104 ARG A C 1
ATOM 791 O O . ARG A 1 104 ? -1.952 -1.227 0.878 1.00 95.81 104 ARG A O 1
ATOM 798 N N . LEU A 1 105 ? -2.965 0.316 2.177 1.00 95.88 105 LEU A N 1
ATOM 799 C CA . LEU A 1 105 ? -2.376 1.491 1.526 1.00 95.88 105 LEU A CA 1
ATOM 800 C C . LEU A 1 105 ? -0.842 1.439 1.555 1.00 95.88 105 LEU A C 1
ATOM 802 O O . LEU A 1 105 ? -0.200 1.654 0.527 1.00 95.88 105 LEU A O 1
ATOM 806 N N . ALA A 1 106 ? -0.258 1.123 2.715 1.00 94.12 106 ALA A N 1
ATOM 807 C CA . ALA A 1 106 ? 1.188 0.996 2.864 1.00 94.12 106 ALA A CA 1
ATOM 808 C C . ALA A 1 106 ? 1.755 -0.130 1.982 1.00 94.12 106 ALA A C 1
ATOM 810 O O . ALA A 1 106 ? 2.702 0.118 1.243 1.00 94.12 106 ALA A O 1
ATOM 811 N N . SER A 1 107 ? 1.138 -1.319 1.988 1.00 95.06 107 SER A N 1
ATOM 812 C CA . SER A 1 107 ? 1.525 -2.448 1.127 1.00 95.06 107 SER A CA 1
ATOM 813 C C . SER A 1 107 ? 1.491 -2.065 -0.347 1.00 95.06 107 SER A C 1
ATOM 815 O O . SER A 1 107 ? 2.517 -2.182 -1.002 1.00 95.06 107 SER A O 1
ATOM 817 N N . ASN A 1 108 ? 0.365 -1.556 -0.864 1.00 95.50 108 ASN A N 1
ATOM 818 C CA . ASN A 1 108 ? 0.266 -1.200 -2.284 1.00 95.50 108 ASN A CA 1
ATOM 819 C C . ASN A 1 108 ? 1.294 -0.135 -2.680 1.00 95.50 108 ASN A C 1
ATOM 821 O O . ASN A 1 108 ? 1.886 -0.208 -3.754 1.00 95.50 108 ASN A O 1
ATOM 825 N N . THR A 1 109 ? 1.553 0.826 -1.794 1.00 94.06 109 THR A N 1
ATOM 826 C CA . THR A 1 109 ? 2.571 1.849 -2.032 1.00 94.06 109 THR A CA 1
ATOM 827 C C . THR A 1 109 ? 3.984 1.254 -2.069 1.00 94.06 109 THR A C 1
ATOM 829 O O . THR A 1 109 ? 4.776 1.584 -2.954 1.00 94.06 109 THR A O 1
ATOM 832 N N . SER A 1 110 ? 4.313 0.360 -1.134 1.00 94.19 110 SER A N 1
ATOM 833 C CA . SER A 1 110 ? 5.591 -0.357 -1.116 1.00 94.19 110 SER A CA 1
ATOM 834 C C . SER A 1 110 ? 5.768 -1.252 -2.342 1.00 94.19 110 SER A C 1
ATOM 836 O O . SER A 1 110 ? 6.850 -1.253 -2.928 1.00 94.19 110 SER A O 1
ATOM 838 N N . ASP A 1 111 ? 4.715 -1.950 -2.766 1.00 94.94 111 ASP A N 1
ATOM 839 C CA . ASP A 1 111 ? 4.719 -2.803 -3.956 1.00 94.94 111 ASP A CA 1
ATOM 840 C C . ASP A 1 111 ? 4.984 -1.974 -5.222 1.00 94.94 111 ASP A C 1
ATOM 842 O O . ASP A 1 111 ? 5.791 -2.365 -6.067 1.00 94.94 111 ASP A O 1
ATOM 846 N N . PHE A 1 112 ? 4.399 -0.777 -5.318 1.00 93.81 112 PHE A N 1
ATOM 847 C CA . PHE A 1 112 ? 4.645 0.142 -6.429 1.00 93.81 112 PHE A CA 1
ATOM 848 C C . PHE A 1 112 ? 6.094 0.657 -6.452 1.00 93.81 112 PHE A C 1
ATOM 850 O O . PHE A 1 112 ? 6.757 0.659 -7.491 1.00 93.81 112 PHE A O 1
ATOM 857 N N . VAL A 1 113 ? 6.642 1.044 -5.295 1.00 93.44 113 VAL A N 1
ATOM 858 C CA . VAL A 1 113 ? 8.059 1.439 -5.169 1.00 93.44 113 VAL A CA 1
ATOM 859 C C . VAL A 1 113 ? 8.994 0.274 -5.521 1.00 93.44 113 VAL A C 1
ATOM 861 O O . VAL A 1 113 ? 10.028 0.475 -6.171 1.00 93.44 113 VAL A O 1
ATOM 864 N N . ALA A 1 114 ? 8.630 -0.952 -5.144 1.00 94.50 114 ALA A N 1
ATOM 865 C CA . ALA A 1 114 ? 9.363 -2.154 -5.517 1.00 94.50 114 ALA A CA 1
ATOM 866 C C . ALA A 1 114 ? 9.313 -2.397 -7.034 1.00 94.50 114 ALA A C 1
ATOM 868 O O . ALA A 1 114 ? 10.344 -2.699 -7.628 1.00 94.50 114 ALA A O 1
ATOM 869 N N . ALA A 1 115 ? 8.167 -2.188 -7.683 1.00 95.12 115 ALA A N 1
ATOM 870 C CA . ALA A 1 115 ? 8.036 -2.302 -9.135 1.00 95.12 115 ALA A CA 1
ATOM 871 C C . ALA A 1 115 ? 8.883 -1.265 -9.884 1.00 95.12 115 ALA A C 1
ATOM 873 O O . ALA A 1 115 ? 9.590 -1.613 -10.828 1.00 95.12 115 ALA A O 1
ATOM 874 N N . LEU A 1 116 ? 8.899 -0.015 -9.416 1.00 93.50 116 LEU A N 1
ATOM 875 C CA . LEU A 1 116 ? 9.747 1.045 -9.972 1.00 93.50 116 LEU A CA 1
ATOM 876 C C . LEU A 1 116 ? 11.238 0.729 -9.831 1.00 93.50 116 LEU A C 1
ATOM 878 O O . LEU A 1 116 ? 12.012 0.906 -10.773 1.00 93.50 116 LEU A O 1
ATOM 882 N N . SER A 1 117 ? 11.656 0.255 -8.655 1.00 94.19 117 SER A N 1
ATOM 883 C CA . SER A 1 117 ? 13.056 -0.114 -8.428 1.00 94.19 117 SER A CA 1
ATOM 884 C C . SER A 1 117 ? 13.466 -1.344 -9.243 1.00 94.19 117 SER A C 1
ATOM 886 O O . SER A 1 117 ? 14.567 -1.352 -9.795 1.00 94.19 117 SER A O 1
ATOM 888 N N . LEU A 1 118 ? 12.569 -2.321 -9.405 1.00 95.50 118 LEU A N 1
ATOM 889 C CA . LEU A 1 118 ? 12.764 -3.479 -10.273 1.00 95.50 118 LEU A CA 1
ATOM 890 C C . LEU A 1 118 ? 12.898 -3.071 -11.744 1.00 95.50 118 LEU A C 1
ATOM 892 O O . LEU A 1 118 ? 13.874 -3.451 -12.382 1.00 95.50 118 LEU A O 1
ATOM 896 N N . ALA A 1 119 ? 11.970 -2.267 -12.269 1.00 94.88 119 ALA A N 1
ATOM 897 C CA . ALA A 1 119 ? 12.005 -1.799 -13.655 1.00 94.88 119 ALA A CA 1
ATOM 898 C C . ALA A 1 119 ? 13.306 -1.042 -13.958 1.00 94.88 119 ALA A C 1
ATOM 900 O O . ALA A 1 119 ? 13.961 -1.297 -14.968 1.00 94.88 119 ALA A O 1
ATOM 901 N N . ARG A 1 120 ? 13.737 -0.168 -13.038 1.00 94.44 120 ARG A N 1
ATOM 902 C CA . ARG A 1 120 ? 15.020 0.535 -13.145 1.00 94.44 120 ARG A CA 1
ATOM 903 C C . ARG A 1 120 ? 16.206 -0.433 -13.156 1.00 94.44 120 ARG A C 1
ATOM 905 O O . ARG A 1 120 ? 17.119 -0.273 -13.964 1.00 94.44 120 ARG A O 1
ATOM 912 N N . ALA A 1 121 ? 16.223 -1.402 -12.242 1.00 95.56 121 ALA A N 1
ATOM 913 C CA . ALA A 1 121 ? 17.312 -2.365 -12.133 1.00 95.56 121 ALA A CA 1
ATOM 914 C C . ALA A 1 121 ? 17.408 -3.253 -13.381 1.00 95.56 121 ALA A C 1
ATOM 916 O O . ALA A 1 121 ? 18.508 -3.461 -13.886 1.00 95.56 121 ALA A O 1
ATOM 917 N N . GLU A 1 122 ? 16.277 -3.717 -13.915 1.00 95.62 122 GLU A N 1
ATOM 918 C CA . GLU A 1 122 ? 16.232 -4.496 -15.156 1.00 95.62 122 GLU A CA 1
ATOM 919 C C . GLU A 1 122 ? 16.679 -3.664 -16.366 1.00 95.62 122 GLU A C 1
ATOM 921 O O . GLU A 1 122 ? 17.460 -4.162 -17.177 1.00 95.62 122 GLU A O 1
ATOM 926 N N . ALA A 1 123 ? 16.297 -2.382 -16.449 1.00 94.81 123 ALA A N 1
ATOM 927 C CA . ALA A 1 123 ? 16.751 -1.493 -17.522 1.00 94.81 123 ALA A CA 1
ATOM 928 C C . ALA A 1 123 ? 18.278 -1.346 -17.546 1.00 94.81 123 ALA A C 1
ATOM 930 O O . ALA A 1 123 ? 18.917 -1.497 -18.590 1.00 94.81 123 ALA A O 1
ATOM 931 N N . MET A 1 124 ? 18.874 -1.124 -16.372 1.00 94.94 124 MET A N 1
ATOM 932 C CA . MET A 1 124 ? 20.326 -1.014 -16.225 1.00 94.94 124 MET A CA 1
ATOM 933 C C . MET A 1 124 ? 21.030 -2.353 -16.480 1.00 94.94 124 MET A C 1
ATOM 935 O O . MET A 1 124 ? 22.016 -2.409 -17.212 1.00 94.94 124 MET A O 1
ATOM 939 N N . LYS A 1 125 ? 20.510 -3.450 -15.917 1.00 95.81 125 LYS A N 1
ATOM 940 C CA . LYS A 1 125 ? 21.088 -4.797 -16.043 1.00 95.81 125 LYS A CA 1
ATOM 941 C C . LYS A 1 125 ? 21.106 -5.285 -17.489 1.00 95.81 125 LYS A C 1
ATOM 943 O O . LYS A 1 125 ? 22.070 -5.922 -17.902 1.00 95.81 125 LYS A O 1
ATOM 948 N N . ARG A 1 126 ? 20.050 -4.996 -18.251 1.00 94.25 126 ARG A N 1
ATOM 949 C CA . ARG A 1 126 ? 19.909 -5.422 -19.650 1.00 94.25 126 ARG A CA 1
ATOM 950 C C . ARG A 1 126 ? 20.421 -4.383 -20.647 1.00 94.25 126 ARG A C 1
ATOM 952 O O . ARG A 1 126 ? 20.485 -4.683 -21.832 1.00 94.25 126 ARG A O 1
ATOM 959 N N . SER A 1 127 ? 20.790 -3.182 -20.183 1.00 93.94 127 SER A N 1
ATOM 960 C CA . SER A 1 127 ? 21.143 -2.032 -21.032 1.00 93.94 127 SER A CA 1
ATOM 961 C C . SER A 1 127 ? 20.075 -1.733 -22.095 1.00 93.94 127 SER A C 1
ATOM 963 O O . SER A 1 127 ? 20.383 -1.373 -23.230 1.00 93.94 127 SER A O 1
ATOM 965 N N . GLN A 1 128 ? 18.804 -1.907 -21.728 1.00 93.12 128 GLN A N 1
ATOM 966 C CA . GLN A 1 128 ? 17.646 -1.742 -22.605 1.00 93.12 128 GLN A CA 1
ATOM 967 C C . GLN A 1 128 ? 16.545 -0.958 -21.898 1.00 93.12 128 GLN A C 1
ATOM 969 O O . GLN A 1 128 ? 16.532 -0.830 -20.675 1.00 93.12 128 GLN A O 1
ATOM 974 N N . LYS A 1 129 ? 15.610 -0.415 -22.681 1.00 93.38 129 LYS A N 1
ATOM 975 C CA . LYS A 1 129 ? 14.464 0.312 -22.144 1.00 93.38 129 LYS A CA 1
ATOM 976 C C . LYS A 1 129 ? 13.475 -0.670 -21.510 1.00 93.38 129 LYS A C 1
ATOM 978 O O . LYS A 1 129 ? 13.035 -1.604 -22.175 1.00 93.38 129 LYS A O 1
ATOM 983 N N . VAL A 1 130 ? 13.106 -0.431 -20.254 1.00 94.94 130 VAL A N 1
ATOM 984 C CA . VAL A 1 130 ? 12.099 -1.221 -19.525 1.00 94.94 130 VAL A CA 1
ATOM 985 C C . VAL A 1 130 ? 10.988 -0.289 -19.068 1.00 94.94 130 VAL A C 1
ATOM 987 O O . VAL A 1 130 ? 11.253 0.763 -18.481 1.00 94.94 130 VAL A O 1
ATOM 990 N N . ALA A 1 131 ? 9.749 -0.660 -19.364 1.00 92.88 131 ALA A N 1
ATOM 991 C CA . ALA A 1 131 ? 8.549 0.079 -19.022 1.00 92.88 131 ALA A CA 1
ATOM 992 C C . ALA A 1 131 ? 7.862 -0.503 -17.783 1.00 92.88 131 ALA A C 1
ATOM 994 O O . ALA A 1 131 ? 7.921 -1.704 -17.522 1.00 92.88 131 ALA A O 1
ATOM 995 N N . LEU A 1 132 ? 7.221 0.376 -17.021 1.00 93.12 132 LEU A N 1
ATOM 996 C CA . LEU A 1 132 ? 6.221 0.048 -16.020 1.00 93.12 132 LEU A CA 1
ATOM 997 C C . LEU A 1 132 ? 4.889 0.595 -16.531 1.00 93.12 132 LEU A C 1
ATOM 999 O O . LEU A 1 132 ? 4.756 1.809 -16.725 1.00 93.12 132 LEU A O 1
ATOM 1003 N N . GLU A 1 133 ? 3.929 -0.294 -16.746 1.00 92.19 133 GLU A N 1
ATOM 1004 C CA . GLU A 1 133 ? 2.656 0.042 -17.378 1.00 92.19 133 GLU A CA 1
ATOM 1005 C C . GLU A 1 133 ? 1.480 -0.434 -16.518 1.00 92.19 133 GLU A C 1
ATOM 1007 O O . GLU A 1 133 ? 1.568 -1.506 -15.910 1.00 92.19 133 GLU A O 1
ATOM 1012 N N . PRO A 1 134 ? 0.397 0.356 -16.430 1.00 93.19 134 PRO A N 1
ATOM 1013 C CA . PRO A 1 134 ? -0.839 -0.100 -15.814 1.00 93.19 134 PRO A CA 1
ATOM 1014 C C . PRO A 1 134 ? -1.497 -1.193 -16.662 1.00 93.19 134 PRO A C 1
ATOM 1016 O O . PRO A 1 134 ? -1.436 -1.160 -17.891 1.00 93.19 134 PRO A O 1
ATOM 1019 N N . ILE A 1 135 ? -2.162 -2.138 -16.003 1.00 93.19 135 ILE A N 1
ATOM 1020 C CA . ILE A 1 135 ? -3.005 -3.129 -16.680 1.00 93.19 135 ILE A CA 1
ATOM 1021 C C . ILE A 1 135 ? -4.321 -2.450 -17.077 1.00 93.19 135 ILE A C 1
ATOM 1023 O O . ILE A 1 135 ? -4.924 -1.750 -16.267 1.00 93.19 135 ILE A O 1
ATOM 1027 N N . ASP A 1 136 ? -4.761 -2.645 -18.322 1.00 91.62 136 ASP A N 1
ATOM 1028 C CA . ASP A 1 136 ? -5.978 -2.030 -18.879 1.00 91.62 136 ASP A CA 1
ATOM 1029 C C . ASP A 1 136 ? -6.024 -0.494 -18.738 1.00 91.62 136 ASP A C 1
ATOM 1031 O O . ASP A 1 136 ? -7.085 0.090 -18.520 1.00 91.62 136 ASP A O 1
ATOM 1035 N N . ASP A 1 137 ? -4.862 0.165 -18.822 1.00 88.69 137 ASP A N 1
ATOM 1036 C CA . ASP A 1 137 ? -4.702 1.614 -18.630 1.00 88.69 137 ASP A CA 1
ATOM 1037 C C . ASP A 1 137 ? -5.150 2.142 -17.246 1.00 88.69 137 ASP A C 1
ATOM 1039 O O . ASP A 1 137 ? -5.269 3.354 -17.046 1.00 88.69 137 ASP A O 1
ATOM 1043 N N . ASP A 1 138 ? -5.330 1.258 -16.255 1.00 90.38 138 ASP A N 1
ATOM 1044 C CA . ASP A 1 138 ? -5.715 1.608 -14.886 1.00 90.38 138 ASP A CA 1
ATOM 1045 C C . ASP A 1 138 ? -4.782 0.978 -13.839 1.00 90.38 138 ASP A C 1
ATOM 1047 O O . ASP A 1 138 ? -4.751 -0.232 -13.614 1.00 90.38 138 ASP A O 1
ATOM 1051 N N . TRP A 1 139 ? -4.057 1.829 -13.108 1.00 91.88 139 TRP A N 1
ATOM 1052 C CA . TRP A 1 139 ? -3.191 1.416 -11.997 1.00 91.88 139 TRP A CA 1
ATOM 1053 C C . TRP A 1 139 ? -3.941 0.688 -10.869 1.00 91.88 139 TRP A C 1
ATOM 1055 O O . TRP A 1 139 ? -3.316 0.007 -10.055 1.00 91.88 139 TRP A O 1
ATOM 1065 N N . SER A 1 140 ? -5.268 0.820 -10.811 1.00 92.75 140 SER A N 1
ATOM 1066 C CA . SER A 1 140 ? -6.127 0.108 -9.865 1.00 92.75 140 SER A CA 1
ATOM 1067 C C . SER A 1 140 ? -6.192 -1.392 -10.151 1.00 92.75 140 SER A C 1
ATOM 1069 O O . SER A 1 140 ? -6.311 -2.177 -9.209 1.00 92.75 140 SER A O 1
ATOM 1071 N N . ASN A 1 141 ? -6.055 -1.796 -11.417 1.00 94.06 141 ASN A N 1
ATOM 1072 C CA . ASN A 1 141 ? -6.145 -3.194 -11.851 1.00 94.06 141 ASN A CA 1
ATOM 1073 C C . ASN A 1 141 ? -4.824 -3.956 -11.699 1.00 94.06 141 ASN A C 1
ATOM 1075 O O . ASN A 1 141 ? -4.810 -5.185 -11.714 1.00 94.06 141 ASN A O 1
ATOM 1079 N N . GLY A 1 142 ? -3.726 -3.232 -11.497 1.00 94.25 142 GLY A N 1
ATOM 1080 C CA . GLY A 1 142 ? -2.386 -3.783 -11.352 1.00 94.25 142 GLY A CA 1
ATOM 1081 C C . GLY A 1 142 ? -1.433 -3.156 -12.345 1.00 94.25 142 GLY A C 1
ATOM 1082 O O . GLY A 1 142 ? -1.769 -2.216 -13.070 1.00 94.25 142 GLY A O 1
ATOM 1083 N N . TRP A 1 143 ? -0.208 -3.656 -12.345 1.00 95.19 143 TRP A N 1
ATOM 1084 C CA . TRP A 1 143 ? 0.831 -3.136 -13.216 1.00 95.19 143 TRP A CA 1
ATOM 1085 C C . TRP A 1 143 ? 1.833 -4.202 -13.597 1.00 95.19 143 TRP A C 1
ATOM 1087 O O . TRP A 1 143 ? 2.072 -5.170 -12.872 1.00 95.19 143 TRP A O 1
ATOM 1097 N N . GLU A 1 144 ? 2.473 -3.986 -14.734 1.00 96.00 144 GLU A N 1
ATOM 1098 C CA . GLU A 1 144 ? 3.484 -4.883 -15.252 1.00 96.00 144 GLU A CA 1
ATOM 1099 C C . GLU A 1 144 ? 4.771 -4.156 -15.606 1.00 96.00 144 GLU A C 1
ATOM 1101 O O . GLU A 1 144 ? 4.788 -3.029 -16.101 1.00 96.00 144 GLU A O 1
ATOM 1106 N N . VAL A 1 145 ? 5.874 -4.834 -15.313 1.00 96.50 145 VAL A N 1
ATOM 1107 C CA . VAL A 1 145 ? 7.209 -4.464 -15.751 1.00 96.50 145 VAL A CA 1
ATOM 1108 C C . VAL A 1 145 ? 7.471 -5.245 -17.024 1.00 96.50 145 VAL A C 1
ATOM 1110 O O . VAL A 1 145 ? 7.572 -6.472 -16.987 1.00 96.50 145 VAL A O 1
ATOM 1113 N 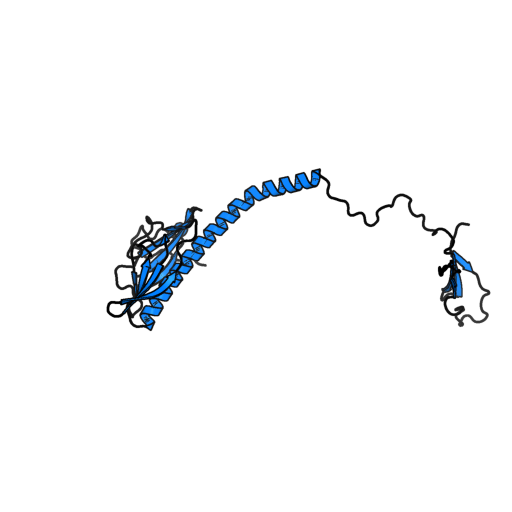N . ALA A 1 146 ? 7.578 -4.540 -18.141 1.00 95.44 146 ALA A N 1
ATOM 1114 C CA . ALA A 1 146 ? 7.723 -5.137 -19.457 1.00 95.44 146 ALA A CA 1
ATOM 1115 C C . ALA A 1 146 ? 8.838 -4.456 -20.246 1.00 95.44 146 ALA A C 1
ATOM 1117 O O . ALA A 1 146 ? 9.208 -3.307 -20.001 1.00 95.44 146 ALA A O 1
ATOM 1118 N N . MET A 1 147 ? 9.386 -5.170 -21.215 1.00 94.06 147 MET A N 1
ATOM 1119 C CA . MET A 1 147 ? 10.341 -4.625 -22.165 1.00 94.06 147 MET A CA 1
ATOM 1120 C C . MET A 1 147 ? 9.970 -5.039 -23.580 1.00 94.06 147 MET A C 1
ATOM 1122 O O . MET A 1 147 ? 9.263 -6.021 -23.793 1.00 94.06 147 MET A O 1
ATOM 1126 N N . THR A 1 148 ? 10.444 -4.275 -24.556 1.00 91.69 148 THR A N 1
ATOM 1127 C CA . THR A 1 148 ? 10.249 -4.597 -25.969 1.00 91.69 148 THR A CA 1
ATOM 1128 C C . THR A 1 148 ? 11.564 -5.100 -26.538 1.00 91.69 148 THR A C 1
ATOM 1130 O O . THR A 1 148 ? 12.547 -4.358 -26.564 1.00 91.69 148 THR A O 1
ATOM 1133 N N . VAL A 1 149 ? 11.581 -6.350 -26.995 1.00 89.06 149 VAL A N 1
ATOM 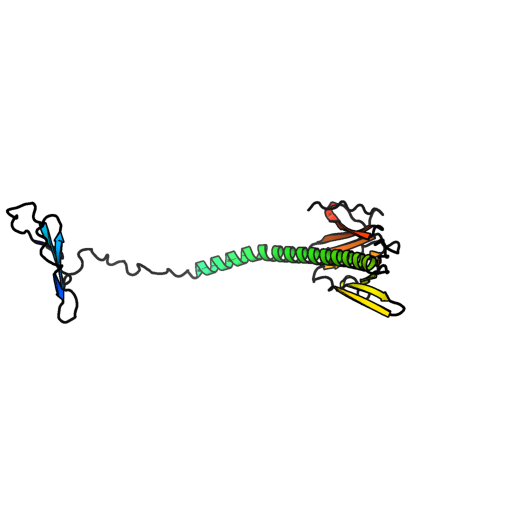1134 C CA . VAL A 1 149 ? 12.733 -6.965 -27.659 1.00 89.06 149 VAL A CA 1
ATOM 1135 C C . VAL A 1 149 ? 12.372 -7.138 -29.132 1.00 89.06 149 VAL A C 1
ATOM 1137 O O . VAL A 1 149 ? 11.519 -7.943 -29.495 1.00 89.06 149 VAL A O 1
ATOM 1140 N N . GLY A 1 150 ? 12.983 -6.329 -30.002 1.00 88.62 150 GLY A N 1
ATOM 1141 C CA . GLY A 1 150 ? 12.577 -6.258 -31.409 1.00 88.62 150 GLY A CA 1
ATOM 1142 C C . GLY A 1 150 ? 11.162 -5.685 -31.548 1.00 88.62 150 GLY A C 1
ATOM 1143 O O . GLY A 1 150 ? 10.944 -4.528 -31.200 1.00 88.62 150 GLY A O 1
ATOM 1144 N N . ASN A 1 151 ? 10.220 -6.499 -32.035 1.00 88.31 151 ASN A N 1
ATOM 1145 C CA . ASN A 1 151 ? 8.799 -6.143 -32.169 1.00 88.31 151 ASN A CA 1
ATOM 1146 C C . ASN A 1 151 ? 7.894 -6.872 -31.159 1.00 88.31 151 ASN A C 1
ATOM 1148 O O . ASN A 1 151 ? 6.673 -6.744 -31.236 1.00 88.31 151 ASN A O 1
ATOM 1152 N N . GLU A 1 152 ? 8.467 -7.638 -30.229 1.00 90.94 152 GLU A N 1
ATOM 1153 C CA . GLU A 1 152 ? 7.711 -8.422 -29.253 1.00 90.94 152 GLU A CA 1
ATOM 1154 C C . GLU A 1 152 ? 7.794 -7.795 -27.858 1.00 90.94 152 GLU A C 1
ATOM 1156 O O . GLU A 1 152 ? 8.830 -7.265 -27.445 1.00 90.94 152 GLU A O 1
ATOM 1161 N N . ARG A 1 153 ? 6.673 -7.846 -27.131 1.00 91.81 153 ARG A N 1
ATOM 1162 C CA . ARG A 1 153 ? 6.575 -7.420 -25.732 1.00 91.81 153 ARG A CA 1
ATOM 1163 C C . ARG A 1 153 ? 6.869 -8.618 -24.835 1.00 91.81 153 ARG A C 1
ATOM 1165 O O . ARG A 1 153 ? 6.143 -9.606 -24.867 1.00 91.81 153 ARG A O 1
ATOM 1172 N N . GLU A 1 154 ? 7.895 -8.498 -24.006 1.00 94.12 154 GLU A N 1
ATOM 1173 C CA . GLU A 1 154 ? 8.238 -9.467 -22.969 1.00 94.12 154 GLU A CA 1
ATOM 1174 C C . GLU A 1 154 ? 7.837 -8.894 -21.605 1.00 94.12 154 GLU A C 1
ATOM 1176 O O . GLU A 1 154 ? 8.330 -7.841 -21.191 1.00 94.12 154 GLU A O 1
ATOM 1181 N N . VAL A 1 155 ? 6.941 -9.582 -20.896 1.00 95.44 155 VAL A N 1
ATOM 1182 C CA . VAL A 1 155 ? 6.564 -9.220 -19.524 1.00 95.44 155 VAL A CA 1
ATOM 1183 C C . VAL A 1 155 ? 7.559 -9.860 -18.563 1.00 95.44 155 VAL A C 1
ATOM 1185 O O . VAL A 1 155 ? 7.657 -11.081 -18.471 1.00 95.44 155 VAL A O 1
ATOM 1188 N N . LEU A 1 156 ? 8.300 -9.029 -17.833 1.00 94.94 156 LEU A N 1
ATOM 1189 C CA . LEU A 1 156 ? 9.294 -9.475 -16.856 1.00 94.94 156 LEU A CA 1
ATOM 1190 C C . LEU A 1 156 ? 8.642 -9.824 -15.520 1.00 94.94 156 LEU A C 1
ATOM 1192 O O . LEU A 1 156 ? 9.048 -10.778 -14.856 1.00 94.94 156 LEU A O 1
ATOM 1196 N N . ARG A 1 157 ? 7.657 -9.023 -15.095 1.00 96.31 157 ARG A N 1
ATOM 1197 C CA . ARG A 1 157 ? 6.920 -9.254 -13.852 1.00 96.31 157 ARG A CA 1
ATOM 1198 C C . ARG A 1 157 ? 5.573 -8.544 -13.849 1.00 96.31 157 ARG A C 1
ATOM 1200 O O . ARG A 1 157 ? 5.501 -7.374 -14.205 1.00 96.31 157 ARG A O 1
ATOM 1207 N N . THR A 1 158 ? 4.562 -9.216 -13.316 1.00 96.38 158 THR A N 1
ATOM 1208 C CA . THR A 1 158 ? 3.231 -8.655 -13.059 1.00 96.38 158 THR A CA 1
ATOM 1209 C C . THR A 1 158 ? 3.026 -8.470 -11.558 1.00 96.38 158 THR A C 1
ATOM 1211 O O . THR A 1 158 ? 3.526 -9.261 -10.752 1.00 96.38 158 THR A O 1
ATOM 1214 N N . PHE A 1 159 ? 2.313 -7.414 -11.187 1.00 96.06 159 PHE A N 1
ATOM 1215 C CA . PHE A 1 159 ? 1.919 -7.093 -9.823 1.00 96.06 159 PHE A CA 1
ATOM 1216 C C . PHE A 1 159 ? 0.399 -6.987 -9.738 1.00 96.06 159 PHE A C 1
ATOM 1218 O O . PHE A 1 159 ? -0.248 -6.489 -10.661 1.00 96.06 159 PHE A O 1
ATOM 1225 N N . ASP A 1 160 ? -0.142 -7.430 -8.606 1.00 95.56 160 ASP A N 1
ATOM 1226 C CA . ASP A 1 160 ? -1.574 -7.373 -8.337 1.00 95.56 160 ASP A CA 1
ATOM 1227 C C . ASP A 1 160 ? -2.076 -5.926 -8.231 1.00 95.56 160 ASP A C 1
ATOM 1229 O O . ASP A 1 160 ? -1.337 -5.009 -7.860 1.00 95.56 160 ASP A O 1
ATOM 1233 N N . GLY A 1 161 ? -3.366 -5.745 -8.515 1.00 93.56 161 GLY A N 1
ATOM 1234 C CA . GLY A 1 161 ? -4.066 -4.475 -8.365 1.00 93.56 161 GLY A CA 1
ATOM 1235 C C . GLY A 1 161 ? -4.143 -3.940 -6.938 1.00 93.56 161 GLY A C 1
ATOM 1236 O O . GLY A 1 161 ? -3.697 -4.541 -5.950 1.00 93.56 161 GLY A O 1
ATOM 1237 N N . LEU A 1 162 ? -4.747 -2.759 -6.823 1.00 94.81 162 LEU A N 1
ATOM 1238 C CA . LEU A 1 162 ? -4.957 -2.120 -5.533 1.00 94.81 162 LEU A CA 1
ATOM 1239 C C . LEU A 1 162 ? -5.848 -2.992 -4.645 1.00 94.81 162 LEU A C 1
ATOM 1241 O O . LEU A 1 162 ? -6.864 -3.548 -5.065 1.00 94.81 162 LEU A O 1
ATOM 1245 N N . ARG A 1 163 ? -5.458 -3.120 -3.375 1.00 94.56 163 ARG A N 1
ATOM 1246 C CA . ARG A 1 163 ? -6.236 -3.882 -2.400 1.00 94.56 163 ARG A CA 1
ATOM 1247 C C . ARG A 1 163 ? -7.547 -3.149 -2.123 1.00 94.56 163 ARG A C 1
ATOM 1249 O O . ARG A 1 163 ? -7.608 -1.923 -2.128 1.00 94.56 163 ARG A O 1
ATOM 1256 N N . THR A 1 164 ? -8.589 -3.905 -1.781 1.00 93.19 164 THR A N 1
ATOM 1257 C CA . THR A 1 164 ? -9.919 -3.358 -1.467 1.00 93.19 164 THR A CA 1
ATOM 1258 C C . THR A 1 164 ? -9.850 -2.222 -0.441 1.00 93.19 164 THR A C 1
ATOM 1260 O O . THR A 1 164 ? -9.276 -2.401 0.645 1.00 93.19 164 THR A O 1
ATOM 1263 N N . GLY A 1 165 ? -10.476 -1.094 -0.772 1.00 92.62 165 GLY A N 1
ATOM 1264 C CA . GLY A 1 165 ? -10.500 0.120 0.041 1.00 92.62 165 GLY A CA 1
ATOM 1265 C C . GLY A 1 165 ? -9.312 1.065 -0.166 1.00 92.62 165 GLY A C 1
ATOM 1266 O O . GLY A 1 165 ? -9.135 1.987 0.629 1.00 92.62 165 GLY A O 1
ATOM 1267 N N . VAL A 1 166 ? -8.506 0.847 -1.211 1.00 95.81 166 VAL A N 1
ATOM 1268 C CA . VAL A 1 166 ? -7.469 1.768 -1.698 1.00 95.81 166 VAL A CA 1
ATOM 1269 C C . VAL A 1 166 ? -7.786 2.140 -3.145 1.00 95.81 166 VAL A C 1
ATOM 1271 O O . VAL A 1 166 ? -8.096 1.269 -3.951 1.00 95.81 166 VAL A O 1
ATOM 1274 N N . VAL A 1 167 ? -7.704 3.428 -3.473 1.00 94.69 167 VAL A N 1
ATOM 1275 C CA . VAL A 1 167 ? -7.968 3.968 -4.814 1.00 94.69 167 VAL A CA 1
ATOM 1276 C C . VAL A 1 167 ? -6.857 4.920 -5.245 1.00 94.69 167 VAL A C 1
ATOM 1278 O O . VAL A 1 167 ? -6.154 5.486 -4.403 1.00 94.69 167 VAL A O 1
ATOM 1281 N N . VAL A 1 168 ? -6.712 5.131 -6.552 1.00 92.75 168 VAL A N 1
ATOM 1282 C CA . VAL A 1 168 ? -5.843 6.183 -7.091 1.00 92.75 168 VAL A CA 1
ATOM 1283 C C . VAL A 1 168 ? -6.529 7.540 -6.936 1.00 92.75 168 VAL A C 1
ATOM 1285 O O . VAL A 1 168 ? -7.640 7.750 -7.420 1.00 92.75 168 VAL A O 1
ATOM 1288 N N . ASP A 1 169 ? -5.858 8.487 -6.287 1.00 90.06 169 ASP A N 1
ATOM 1289 C CA . ASP A 1 169 ? -6.284 9.882 -6.238 1.00 90.06 169 ASP A CA 1
ATOM 1290 C C . ASP A 1 169 ? -5.808 10.599 -7.509 1.00 90.06 169 ASP A C 1
ATOM 1292 O O . ASP A 1 169 ? -4.684 11.103 -7.610 1.00 90.06 169 ASP A O 1
ATOM 1296 N N . THR A 1 170 ? -6.668 10.607 -8.526 1.00 83.88 170 THR A N 1
ATOM 1297 C CA . THR A 1 170 ? -6.370 11.188 -9.843 1.00 83.88 170 THR A CA 1
ATOM 1298 C C . THR A 1 170 ? -6.211 12.708 -9.807 1.00 83.88 170 THR A C 1
ATOM 1300 O O . THR A 1 170 ? -5.584 13.271 -10.706 1.00 83.88 170 THR A O 1
ATOM 1303 N N . SER A 1 171 ? -6.724 13.373 -8.764 1.00 80.69 171 SER A N 1
ATOM 1304 C CA . SER A 1 171 ? -6.599 14.823 -8.583 1.00 80.69 171 SER A CA 1
ATOM 1305 C C . SER A 1 171 ? -5.189 15.235 -8.147 1.00 80.69 171 SER A C 1
ATOM 1307 O O . SER A 1 171 ? -4.673 16.256 -8.602 1.00 80.69 171 SER A O 1
ATOM 1309 N N . SER A 1 172 ? -4.541 14.384 -7.348 1.00 76.94 172 SER A N 1
ATOM 1310 C CA . SER A 1 172 ? -3.171 14.563 -6.854 1.00 76.94 172 SER A CA 1
ATOM 1311 C C . SER A 1 172 ? -2.112 13.881 -7.742 1.00 76.94 172 SER A C 1
ATOM 1313 O O . SER A 1 172 ? -0.910 14.134 -7.628 1.00 76.94 172 SER A O 1
ATOM 1315 N N . THR A 1 173 ? -2.544 13.037 -8.683 1.00 80.31 173 THR A N 1
ATOM 1316 C CA . THR A 1 173 ? -1.658 12.327 -9.616 1.00 80.31 173 THR A CA 1
ATOM 1317 C C . THR A 1 173 ? -1.243 13.225 -10.788 1.00 80.31 173 THR A C 1
ATOM 1319 O O . THR A 1 173 ? -2.071 13.810 -11.490 1.00 80.31 173 THR A O 1
ATOM 1322 N N . THR A 1 174 ? 0.063 13.333 -11.044 1.00 78.44 174 THR A N 1
ATOM 1323 C CA . THR A 1 174 ? 0.651 14.261 -12.025 1.00 78.44 174 THR A CA 1
ATOM 1324 C C . THR A 1 174 ? 1.810 13.666 -12.822 1.00 78.44 174 THR A C 1
ATOM 1326 O O . THR A 1 174 ? 2.421 12.668 -12.441 1.00 78.44 174 THR A O 1
ATOM 1329 N N . GLY A 1 175 ? 2.145 14.319 -13.940 1.00 77.12 175 GLY A N 1
ATOM 1330 C CA . GLY A 1 175 ? 3.281 13.948 -14.783 1.00 77.12 175 GLY A CA 1
ATOM 1331 C C . GLY A 1 175 ? 3.078 12.623 -15.515 1.00 77.12 175 GLY A C 1
ATOM 1332 O O . GLY A 1 175 ? 1.949 12.230 -15.809 1.00 77.12 175 GLY A O 1
ATOM 1333 N N . GLY A 1 176 ? 4.178 11.933 -15.820 1.00 71.06 176 GLY A N 1
ATOM 1334 C CA . GLY A 1 176 ? 4.120 10.669 -16.568 1.00 71.06 176 GLY A CA 1
ATOM 1335 C C . GLY A 1 176 ? 3.594 9.478 -15.782 1.00 71.06 176 GLY A C 1
ATOM 1336 O O . GLY A 1 176 ? 3.387 8.446 -16.391 1.00 71.06 176 GLY A O 1
ATOM 1337 N N . LEU A 1 177 ? 3.312 9.616 -14.483 1.00 78.12 177 LEU A N 1
ATOM 1338 C CA . LEU A 1 177 ? 2.594 8.595 -13.712 1.00 78.12 177 LEU A CA 1
ATOM 1339 C C . LEU A 1 177 ? 1.088 8.547 -14.028 1.00 78.12 177 LEU A C 1
ATOM 1341 O O . LEU A 1 177 ? 0.396 7.642 -13.577 1.00 78.12 177 LEU A O 1
ATOM 1345 N N . LYS A 1 178 ? 0.572 9.481 -14.840 1.00 77.25 178 LYS A N 1
ATOM 1346 C CA . LYS A 1 178 ? -0.774 9.373 -15.428 1.00 77.25 178 LYS A CA 1
ATOM 1347 C C . LYS A 1 178 ? -0.886 8.279 -16.498 1.00 77.25 178 LYS A C 1
ATOM 1349 O O . LYS A 1 178 ? -1.994 7.974 -16.912 1.00 77.25 178 LYS A O 1
ATOM 1354 N N . GLN A 1 179 ? 0.239 7.763 -16.988 1.00 80.25 179 GLN A N 1
ATOM 1355 C CA . GLN A 1 179 ? 0.324 6.757 -18.047 1.00 80.25 179 GLN A CA 1
ATOM 1356 C C . GLN A 1 179 ? 1.500 5.813 -17.757 1.00 80.25 179 GLN A C 1
ATOM 1358 O O . GLN A 1 179 ? 2.151 5.923 -16.719 1.00 80.25 179 GLN A O 1
ATOM 1363 N N . ALA A 1 180 ? 1.805 4.922 -18.699 1.00 84.44 180 ALA A N 1
ATOM 1364 C CA . ALA A 1 180 ? 3.037 4.149 -18.713 1.00 84.44 180 ALA A CA 1
ATOM 1365 C C . ALA A 1 180 ? 4.295 5.037 -18.613 1.00 84.44 180 ALA A C 1
ATOM 1367 O O . ALA A 1 180 ? 4.407 6.096 -19.243 1.00 84.44 180 ALA A O 1
ATOM 1368 N N . LEU A 1 181 ? 5.288 4.560 -17.864 1.00 89.31 181 LEU A N 1
ATOM 1369 C CA . LEU A 1 181 ? 6.611 5.179 -17.764 1.00 89.31 181 LEU A CA 1
ATOM 1370 C C . LEU A 1 181 ? 7.689 4.175 -18.136 1.00 89.31 181 LEU A C 1
ATOM 1372 O O . LEU A 1 181 ? 7.505 2.975 -17.987 1.00 89.31 181 LEU A O 1
ATOM 1376 N N . ALA A 1 182 ? 8.844 4.658 -18.584 1.00 90.81 182 ALA A N 1
ATOM 1377 C CA . ALA A 1 182 ? 9.935 3.770 -18.955 1.00 90.81 182 ALA A CA 1
ATOM 1378 C C . ALA A 1 182 ? 11.303 4.308 -18.557 1.00 90.81 182 ALA A C 1
ATOM 1380 O O . ALA A 1 182 ? 11.608 5.490 -18.761 1.00 90.81 182 ALA A O 1
ATOM 1381 N N . TYR A 1 183 ? 12.124 3.402 -18.042 1.00 93.50 183 TYR A N 1
ATOM 1382 C CA . TYR A 1 183 ? 13.515 3.609 -17.683 1.00 93.50 183 TYR A CA 1
ATOM 1383 C C . TYR A 1 183 ? 14.426 3.332 -18.875 1.00 93.50 183 TYR A C 1
ATOM 1385 O O . TYR A 1 183 ? 14.205 2.380 -19.621 1.00 93.50 183 TYR A O 1
ATOM 1393 N N . ASP A 1 184 ? 15.449 4.163 -19.051 1.00 92.88 184 ASP A N 1
ATOM 1394 C CA . ASP A 1 184 ? 16.534 3.923 -19.997 1.00 92.88 184 ASP A CA 1
ATOM 1395 C C . ASP A 1 184 ? 17.657 3.060 -19.386 1.00 92.88 184 ASP A C 1
ATOM 1397 O O . ASP A 1 184 ? 17.648 2.732 -18.197 1.00 92.88 184 ASP A O 1
ATOM 1401 N N . ALA A 1 185 ? 18.659 2.720 -20.202 1.00 93.00 185 ALA A N 1
ATOM 1402 C CA . ALA A 1 185 ? 19.813 1.914 -19.793 1.00 93.00 185 ALA A CA 1
ATOM 1403 C C . ALA A 1 185 ? 20.658 2.549 -18.666 1.00 93.00 185 ALA A C 1
ATOM 1405 O O . ALA A 1 185 ? 21.391 1.849 -17.971 1.00 93.00 185 ALA A O 1
ATOM 1406 N N . ASN A 1 186 ? 20.544 3.863 -18.450 1.00 91.25 186 ASN A N 1
ATOM 1407 C CA . ASN A 1 186 ? 21.237 4.592 -17.387 1.00 91.25 186 ASN A CA 1
ATOM 1408 C C . ASN A 1 186 ? 20.373 4.712 -16.110 1.00 91.25 186 ASN A C 1
ATOM 1410 O O . ASN A 1 186 ? 20.791 5.299 -15.106 1.00 91.25 186 ASN A O 1
ATOM 1414 N N . GLY A 1 187 ? 19.156 4.160 -16.131 1.00 89.62 187 GLY A N 1
ATOM 1415 C CA . GLY A 1 187 ? 18.178 4.235 -15.053 1.00 89.62 187 GLY A CA 1
ATOM 1416 C C . GLY A 1 187 ? 17.486 5.597 -14.938 1.00 89.62 187 GLY A C 1
ATOM 1417 O O . GLY A 1 187 ? 16.843 5.861 -13.921 1.00 89.62 187 GLY A O 1
ATOM 1418 N N . PHE A 1 188 ? 17.605 6.477 -15.929 1.00 90.62 188 PHE A N 1
ATOM 1419 C CA . PHE A 1 188 ? 16.820 7.709 -15.995 1.00 90.62 188 PHE A CA 1
ATOM 1420 C C . PHE A 1 188 ? 15.461 7.433 -16.637 1.00 90.62 188 PHE A C 1
ATOM 1422 O O . PHE A 1 188 ? 15.266 6.439 -17.334 1.00 90.62 188 PHE A O 1
ATOM 1429 N N . LEU A 1 189 ? 14.491 8.307 -16.379 1.00 88.69 189 LEU A N 1
ATOM 1430 C CA . LEU A 1 189 ? 13.192 8.218 -17.039 1.00 88.69 189 LEU A CA 1
ATOM 1431 C C . LEU A 1 189 ? 13.304 8.770 -18.467 1.00 88.69 189 LEU A C 1
ATOM 1433 O O . LEU A 1 189 ? 13.760 9.891 -18.671 1.00 88.69 189 LEU A O 1
ATOM 1437 N N . SER A 1 190 ? 12.866 7.978 -19.446 1.00 80.12 190 SER A N 1
ATOM 1438 C CA . SER A 1 190 ? 13.010 8.266 -20.884 1.00 80.12 190 SER A CA 1
ATOM 1439 C C . SER A 1 190 ? 12.013 9.297 -21.443 1.00 80.12 190 SER A C 1
ATOM 1441 O O . SER A 1 190 ? 12.151 9.735 -22.583 1.00 80.12 190 SER A O 1
ATOM 1443 N N . SER A 1 191 ? 11.013 9.711 -20.660 1.00 64.94 191 SER A N 1
ATOM 1444 C CA . SER A 1 191 ? 10.029 10.749 -21.007 1.00 64.94 191 SER A CA 1
ATOM 1445 C C . SER A 1 191 ? 9.989 11.841 -19.926 1.00 64.94 191 SER A C 1
ATOM 1447 O O . SER A 1 191 ? 10.663 11.726 -18.900 1.00 64.94 191 SER A O 1
ATOM 1449 N N . LYS A 1 192 ? 9.185 12.908 -20.104 1.00 63.78 192 LYS A N 1
ATOM 1450 C CA . LYS A 1 192 ? 8.841 13.886 -19.039 1.00 63.78 192 LYS A CA 1
ATOM 1451 C C . LYS A 1 192 ? 7.993 13.228 -17.925 1.00 63.78 192 LYS A C 1
ATOM 1453 O O . LYS A 1 192 ? 6.962 13.755 -17.521 1.00 63.78 192 LYS A O 1
ATOM 1458 N N . ALA A 1 193 ? 8.408 12.051 -17.461 1.00 65.62 193 ALA A N 1
ATOM 1459 C CA . ALA A 1 193 ? 7.698 11.182 -16.538 1.00 65.62 193 ALA A CA 1
ATOM 1460 C C . ALA A 1 193 ? 8.028 11.421 -15.068 1.00 65.62 193 ALA A C 1
ATOM 1462 O O . ALA A 1 193 ? 7.521 10.708 -14.206 1.00 65.62 193 ALA A O 1
ATOM 1463 N N . ALA A 1 194 ? 8.818 12.454 -14.764 1.00 76.31 194 ALA A N 1
ATOM 1464 C CA . ALA A 1 194 ? 8.806 12.985 -13.412 1.00 76.31 194 ALA A CA 1
ATOM 1465 C C . ALA A 1 194 ? 7.382 13.423 -13.059 1.00 76.31 194 ALA A C 1
ATOM 1467 O O . ALA A 1 194 ? 6.669 14.000 -13.883 1.00 76.31 194 ALA A O 1
ATOM 1468 N N . GLY A 1 195 ? 6.962 13.109 -11.846 1.00 81.62 195 GLY A N 1
ATOM 1469 C CA . GLY A 1 195 ? 5.575 13.262 -11.457 1.00 81.62 195 GLY A CA 1
ATOM 1470 C C . GLY A 1 195 ? 5.292 12.600 -10.129 1.00 81.62 195 GLY A C 1
ATOM 1471 O O . GLY A 1 195 ? 6.204 12.259 -9.369 1.00 81.62 195 GLY A O 1
ATOM 1472 N N . CYS A 1 196 ? 4.008 12.425 -9.866 1.00 84.44 196 CYS A N 1
ATOM 1473 C CA . CYS A 1 196 ? 3.527 11.879 -8.618 1.00 84.44 196 CYS A CA 1
ATOM 1474 C C . CYS A 1 196 ? 2.321 10.979 -8.856 1.00 84.44 196 CYS A C 1
ATOM 1476 O O . CYS A 1 196 ? 1.483 11.302 -9.693 1.00 84.44 196 CYS A O 1
ATOM 1478 N N . LEU A 1 197 ? 2.232 9.884 -8.111 1.00 89.19 197 LEU A N 1
ATOM 1479 C CA . LEU A 1 197 ? 1.059 9.023 -8.027 1.00 89.19 197 LEU A CA 1
ATOM 1480 C C . LEU A 1 197 ? 0.595 9.038 -6.580 1.00 89.19 197 LEU A C 1
ATOM 1482 O O . LEU A 1 197 ? 1.382 8.726 -5.686 1.00 89.19 197 LEU A O 1
ATOM 1486 N N . THR A 1 198 ? -0.663 9.382 -6.347 1.00 91.19 198 THR A N 1
ATOM 1487 C CA . THR A 1 198 ? -1.222 9.409 -4.996 1.00 91.19 198 THR A CA 1
ATOM 1488 C C . THR A 1 198 ? -2.238 8.297 -4.847 1.00 91.19 198 THR A C 1
ATOM 1490 O O . THR A 1 198 ? -3.161 8.172 -5.645 1.00 91.19 198 THR A O 1
ATOM 1493 N N . LEU A 1 199 ? -2.067 7.493 -3.806 1.00 93.56 199 LEU A N 1
ATOM 1494 C CA . LEU A 1 199 ? -3.024 6.488 -3.377 1.00 93.56 199 LEU A CA 1
ATOM 1495 C C . LEU A 1 199 ? -3.779 7.008 -2.156 1.00 93.56 199 LEU A C 1
ATOM 1497 O O . LEU A 1 199 ? -3.200 7.649 -1.273 1.00 93.56 199 LEU A O 1
ATOM 1501 N N . LYS A 1 200 ? -5.075 6.719 -2.095 1.00 94.12 200 LYS A N 1
ATOM 1502 C CA . LYS A 1 200 ? -5.968 7.130 -1.015 1.00 94.12 200 LYS A CA 1
ATOM 1503 C C . LYS A 1 200 ? -6.716 5.921 -0.473 1.00 94.12 200 LYS A C 1
ATOM 1505 O O . LYS A 1 200 ? -7.320 5.169 -1.230 1.00 94.12 200 LYS A O 1
ATOM 1510 N N . ALA A 1 201 ? -6.681 5.742 0.842 1.00 95.94 201 ALA A N 1
ATOM 1511 C CA . ALA A 1 201 ? -7.502 4.755 1.529 1.00 95.94 201 ALA A CA 1
ATOM 1512 C C . ALA A 1 201 ? -8.915 5.298 1.796 1.00 95.94 201 ALA A C 1
ATOM 1514 O O . ALA A 1 201 ? -9.110 6.507 1.939 1.00 95.94 201 ALA A O 1
ATOM 1515 N N . GLU A 1 202 ? -9.890 4.403 1.963 1.00 94.19 202 GLU A N 1
ATOM 1516 C CA . GLU A 1 202 ? -11.256 4.734 2.408 1.00 94.19 202 GLU A CA 1
ATOM 1517 C C . GLU A 1 202 ? -11.289 5.511 3.732 1.00 94.19 202 GLU A C 1
ATOM 1519 O O . GLU A 1 202 ? -12.178 6.332 3.939 1.00 94.19 202 GLU A O 1
ATOM 1524 N N . THR A 1 203 ? -10.295 5.305 4.604 1.00 92.44 203 THR A N 1
ATOM 1525 C CA . THR A 1 203 ? -10.119 6.058 5.861 1.00 92.44 203 THR A CA 1
ATOM 1526 C C . THR A 1 203 ? -9.866 7.552 5.634 1.00 92.44 203 THR A C 1
ATOM 1528 O O . THR A 1 203 ? -9.891 8.337 6.576 1.00 92.44 203 THR A O 1
ATOM 1531 N N . GLY A 1 204 ? -9.573 7.954 4.393 1.00 91.31 204 GLY A N 1
ATOM 1532 C CA . GLY A 1 204 ? -9.164 9.301 4.015 1.00 91.31 204 GLY A CA 1
ATOM 1533 C C . GLY A 1 204 ? -7.650 9.503 4.012 1.00 91.31 204 GLY A C 1
ATOM 1534 O O . GLY A 1 204 ? -7.191 10.488 3.440 1.00 91.31 204 GLY A O 1
ATOM 1535 N N . ARG A 1 205 ? -6.872 8.569 4.580 1.00 91.81 205 ARG A N 1
ATOM 1536 C CA . ARG A 1 205 ? -5.406 8.638 4.591 1.00 91.81 205 ARG A CA 1
ATOM 1537 C C . ARG A 1 205 ? -4.848 8.546 3.175 1.00 91.81 205 ARG A C 1
ATOM 1539 O O . ARG A 1 205 ? -5.266 7.689 2.394 1.00 91.81 205 ARG A O 1
ATOM 1546 N N . ARG A 1 206 ? -3.862 9.386 2.866 1.00 91.75 206 ARG A N 1
ATOM 1547 C CA . ARG A 1 206 ? -3.210 9.428 1.554 1.00 91.75 206 ARG A CA 1
ATOM 1548 C C . ARG A 1 206 ? -1.733 9.062 1.633 1.00 91.75 206 ARG A C 1
ATOM 1550 O O . ARG A 1 206 ? -1.088 9.196 2.671 1.00 91.75 206 ARG A O 1
ATOM 1557 N N . SER A 1 207 ? -1.194 8.581 0.521 1.00 91.81 207 SER A N 1
ATOM 1558 C CA . SER A 1 207 ? 0.232 8.323 0.356 1.00 91.81 207 SER A CA 1
ATOM 1559 C C . SER A 1 207 ? 0.650 8.610 -1.078 1.00 91.81 207 SER A C 1
ATOM 1561 O O . SER A 1 207 ? 0.009 8.150 -2.017 1.00 91.81 207 SER A O 1
ATOM 1563 N N . SER A 1 208 ? 1.714 9.389 -1.243 1.00 89.50 208 SER A N 1
ATOM 1564 C CA . SER A 1 208 ? 2.176 9.862 -2.544 1.00 89.50 208 SER A CA 1
ATOM 1565 C C . SER A 1 208 ? 3.537 9.270 -2.884 1.00 89.50 208 SER A C 1
ATOM 1567 O O . SER A 1 208 ? 4.492 9.389 -2.114 1.00 89.50 208 SER A O 1
ATOM 1569 N N . ILE A 1 209 ? 3.641 8.673 -4.066 1.00 89.75 209 ILE A N 1
ATOM 1570 C CA . ILE A 1 209 ? 4.893 8.216 -4.662 1.00 89.75 209 ILE A CA 1
ATOM 1571 C C . ILE A 1 209 ? 5.368 9.290 -5.628 1.00 89.75 209 ILE A C 1
ATOM 1573 O O . ILE A 1 209 ? 4.703 9.596 -6.613 1.00 89.75 209 ILE A O 1
ATOM 1577 N N . VAL A 1 210 ? 6.542 9.847 -5.359 1.00 86.94 210 VAL A N 1
ATOM 1578 C CA . VAL A 1 210 ? 7.151 10.901 -6.165 1.00 86.94 210 VAL A CA 1
ATOM 1579 C C . VAL A 1 210 ? 8.310 10.324 -6.959 1.00 86.94 210 VAL A C 1
ATOM 1581 O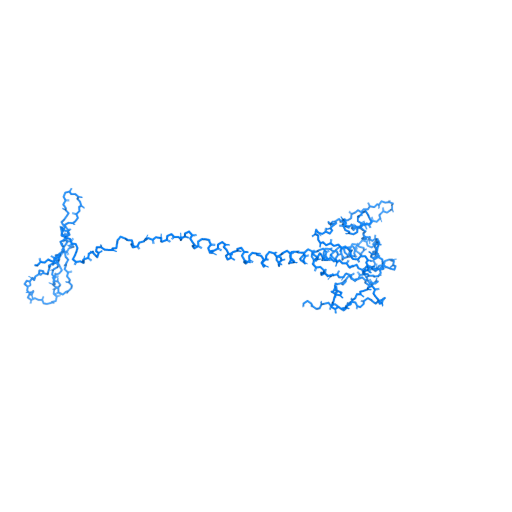 O . VAL A 1 210 ? 9.230 9.724 -6.397 1.00 86.94 210 VAL A O 1
ATOM 1584 N N . LEU A 1 211 ? 8.293 10.556 -8.267 1.00 85.75 211 LEU A N 1
ATOM 1585 C CA . LEU A 1 211 ? 9.369 10.194 -9.178 1.00 85.75 211 LEU A CA 1
ATOM 1586 C C . LEU A 1 211 ? 10.054 11.449 -9.706 1.00 85.75 211 LEU A C 1
ATOM 1588 O O . LEU A 1 211 ? 9.436 12.313 -10.326 1.00 85.75 211 LEU A O 1
ATOM 1592 N N . ALA A 1 212 ? 11.363 11.527 -9.486 1.00 82.25 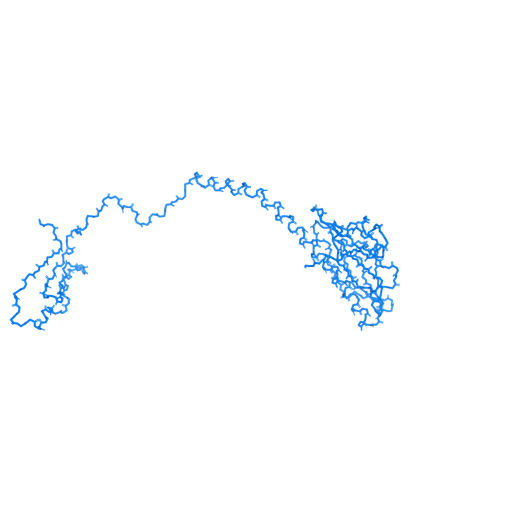212 ALA A N 1
ATOM 1593 C CA . ALA A 1 212 ? 12.219 12.501 -10.150 1.00 82.25 212 ALA A CA 1
ATOM 1594 C C . ALA A 1 212 ? 12.684 11.964 -11.513 1.00 82.25 212 ALA A C 1
ATOM 1596 O O . ALA A 1 212 ? 12.749 10.752 -11.711 1.00 82.25 212 ALA A O 1
ATOM 1597 N N . MET A 1 213 ? 13.125 12.845 -12.418 1.00 82.31 213 MET A N 1
ATOM 1598 C CA . MET A 1 213 ? 13.712 12.434 -13.710 1.00 82.31 213 MET A CA 1
ATOM 1599 C C . MET A 1 213 ? 14.938 11.526 -13.549 1.00 82.31 213 MET A C 1
ATOM 1601 O O . MET A 1 213 ? 15.209 10.690 -14.407 1.00 82.31 213 MET A O 1
ATOM 1605 N N . SER A 1 214 ? 15.643 11.639 -12.416 1.00 84.19 214 SER A N 1
ATOM 1606 C CA . SER A 1 214 ? 16.739 10.736 -12.050 1.00 84.19 214 SER A CA 1
ATOM 1607 C C . SER A 1 214 ? 16.297 9.285 -11.871 1.00 84.19 214 SER A C 1
ATOM 1609 O O . SER A 1 214 ? 17.154 8.415 -11.748 1.00 84.19 214 SER A O 1
ATOM 1611 N N . GLY A 1 215 ? 14.986 9.023 -11.829 1.00 83.12 215 GLY A N 1
ATOM 1612 C CA . GLY A 1 215 ? 14.371 7.705 -11.786 1.00 83.12 215 GLY A CA 1
ATOM 1613 C C . GLY A 1 215 ? 14.298 7.072 -10.397 1.00 83.12 215 GLY A C 1
ATOM 1614 O O . GLY A 1 215 ? 13.995 5.885 -10.289 1.00 83.12 215 GLY A O 1
ATOM 1615 N N . ARG A 1 216 ? 14.627 7.815 -9.334 1.00 84.56 216 ARG A N 1
ATOM 1616 C CA . ARG A 1 216 ? 14.541 7.320 -7.952 1.00 84.56 216 ARG A CA 1
ATOM 1617 C C . ARG A 1 216 ? 13.140 7.581 -7.382 1.00 84.56 216 ARG A C 1
ATOM 1619 O O . ARG A 1 216 ? 12.773 8.755 -7.291 1.00 84.56 216 ARG A O 1
ATOM 1626 N N . PRO A 1 217 ? 12.386 6.542 -6.978 1.00 88.12 217 PRO A N 1
ATOM 1627 C CA . PRO A 1 217 ? 11.113 6.726 -6.290 1.00 88.12 217 PRO A CA 1
ATOM 1628 C C . PRO A 1 217 ? 11.321 7.212 -4.855 1.00 88.12 217 PRO A C 1
ATOM 1630 O O . PRO A 1 217 ? 12.279 6.821 -4.184 1.00 88.12 217 PRO A O 1
ATOM 1633 N N . LYS A 1 218 ? 10.411 8.061 -4.379 1.00 86.50 218 LYS A N 1
ATOM 1634 C CA . LYS A 1 218 ? 10.337 8.509 -2.986 1.00 86.50 218 LYS A CA 1
ATOM 1635 C C . LYS A 1 218 ? 8.907 8.429 -2.482 1.00 86.50 218 LYS A C 1
ATOM 1637 O O . LYS A 1 218 ? 7.978 8.732 -3.221 1.00 86.50 218 LYS A O 1
ATOM 1642 N N . LEU A 1 219 ? 8.762 8.074 -1.213 1.00 88.69 219 LEU A N 1
ATOM 1643 C CA . LEU A 1 219 ? 7.480 8.054 -0.527 1.00 88.69 219 LEU A CA 1
ATOM 1644 C C . LEU A 1 219 ? 7.245 9.358 0.239 1.00 88.69 219 LEU A C 1
ATOM 1646 O O . LEU A 1 219 ? 8.172 9.925 0.823 1.00 88.69 219 LEU A O 1
ATOM 1650 N N . CYS A 1 220 ? 5.998 9.811 0.247 1.00 85.31 220 CYS A N 1
ATOM 1651 C CA . CYS A 1 220 ? 5.560 11.026 0.903 1.00 85.31 220 CYS A CA 1
ATOM 1652 C C . CYS A 1 220 ? 4.166 10.870 1.526 1.00 85.31 220 CYS A C 1
ATOM 1654 O O . CYS A 1 220 ? 3.321 10.135 1.015 1.00 85.31 220 CYS A O 1
ATOM 1656 N N . ASP A 1 221 ? 3.930 11.596 2.618 1.00 87.81 221 ASP A N 1
ATOM 1657 C CA . ASP A 1 221 ? 2.611 11.796 3.218 1.00 87.81 221 ASP A CA 1
ATOM 1658 C C . ASP A 1 221 ? 2.098 13.192 2.814 1.00 87.81 221 ASP A C 1
ATOM 1660 O O . ASP A 1 221 ? 2.561 14.195 3.373 1.00 87.81 221 ASP A O 1
ATOM 1664 N N . PRO A 1 222 ? 1.180 13.287 1.833 1.00 83.50 222 PRO A N 1
ATOM 1665 C CA . PRO A 1 222 ? 0.732 14.573 1.302 1.00 83.50 222 PRO A CA 1
ATOM 1666 C C . PRO A 1 222 ? -0.045 15.401 2.333 1.00 83.50 222 PRO A C 1
ATOM 1668 O O . PRO A 1 222 ? -0.094 16.624 2.210 1.00 83.50 222 PRO A O 1
ATOM 1671 N N . ASP A 1 223 ? -0.606 14.771 3.371 1.00 83.69 223 ASP A N 1
ATOM 1672 C CA . ASP A 1 223 ? -1.334 15.475 4.431 1.00 83.69 223 ASP A CA 1
ATOM 1673 C C . ASP A 1 223 ? -0.376 16.239 5.362 1.00 83.69 223 ASP A C 1
ATOM 1675 O O . ASP A 1 223 ? -0.770 17.215 6.000 1.00 83.69 223 ASP A O 1
ATOM 1679 N N . LYS A 1 224 ? 0.902 15.833 5.418 1.00 81.56 224 LYS A N 1
ATOM 1680 C CA . LYS A 1 224 ? 1.934 16.465 6.259 1.00 81.56 224 LYS A CA 1
ATOM 1681 C C . LYS A 1 224 ? 2.901 17.351 5.490 1.00 81.56 224 LYS A C 1
ATOM 1683 O O . LYS A 1 224 ? 3.322 18.379 6.016 1.00 81.56 224 LYS A O 1
ATOM 1688 N N . SER A 1 225 ? 3.312 16.945 4.291 1.00 73.75 225 SER A N 1
ATOM 1689 C CA . SER A 1 225 ? 4.347 17.647 3.519 1.00 73.75 225 SER A CA 1
ATOM 1690 C C . SER A 1 225 ? 3.842 18.310 2.240 1.00 73.75 225 SER A C 1
ATOM 1692 O O . SER A 1 225 ? 4.651 18.841 1.478 1.00 73.75 225 SER A O 1
ATOM 1694 N N . GLY A 1 226 ? 2.520 18.377 2.070 1.00 70.44 226 GLY A N 1
ATOM 1695 C CA . GLY A 1 226 ? 1.867 19.054 0.959 1.00 70.44 226 GLY A CA 1
ATOM 1696 C C . GLY A 1 226 ? 1.734 18.169 -0.275 1.00 70.44 226 GLY A C 1
ATOM 1697 O O . GLY A 1 226 ? 2.458 17.190 -0.460 1.00 70.44 226 GLY A O 1
ATOM 1698 N N . ASP A 1 227 ? 0.776 18.522 -1.128 1.00 68.19 227 ASP A N 1
ATOM 1699 C CA . ASP A 1 227 ? 0.482 17.750 -2.326 1.00 68.19 227 ASP A CA 1
ATOM 1700 C C . ASP A 1 227 ? 1.481 18.060 -3.451 1.00 68.19 227 ASP A C 1
ATOM 1702 O O . ASP A 1 227 ? 1.704 19.216 -3.833 1.00 68.19 227 ASP A O 1
ATOM 1706 N N . CYS A 1 228 ? 2.033 16.994 -4.020 1.00 67.06 228 CYS A N 1
ATOM 1707 C CA . CYS A 1 228 ? 2.907 17.006 -5.183 1.00 67.06 228 CYS A CA 1
ATOM 1708 C C . CYS A 1 228 ? 2.216 17.544 -6.455 1.00 67.06 228 CYS A C 1
ATOM 1710 O O . CYS A 1 228 ? 2.913 17.964 -7.379 1.00 67.06 228 CYS A O 1
ATOM 1712 N N . ALA A 1 229 ? 0.877 17.602 -6.504 1.00 58.69 229 ALA A N 1
ATOM 1713 C CA . ALA A 1 229 ? 0.138 18.177 -7.631 1.00 58.69 229 ALA A CA 1
ATOM 1714 C C . ALA A 1 229 ? 0.183 19.711 -7.729 1.00 58.69 229 ALA A C 1
ATOM 1716 O O . ALA A 1 229 ? -0.024 20.270 -8.805 1.00 58.69 229 ALA A O 1
ATOM 1717 N N . SER A 1 230 ? 0.458 20.403 -6.621 1.00 50.31 230 SER A N 1
ATOM 1718 C CA . SER A 1 230 ? 0.194 21.843 -6.501 1.00 50.31 230 SER A CA 1
ATOM 1719 C C . SER A 1 230 ? 1.347 22.768 -6.911 1.00 50.31 230 SER A C 1
ATOM 1721 O O . SER A 1 230 ? 1.140 23.973 -7.023 1.00 50.31 230 SER A O 1
ATOM 1723 N N . SER A 1 231 ? 2.566 22.257 -7.129 1.00 42.88 231 SER A N 1
ATOM 1724 C CA . SER A 1 231 ? 3.749 23.136 -7.133 1.00 42.88 231 SER A CA 1
ATOM 1725 C C . SER A 1 231 ? 4.824 22.856 -8.178 1.00 42.88 231 SER A C 1
ATOM 1727 O O . SER A 1 231 ? 5.900 23.431 -8.063 1.00 42.88 231 SER A O 1
ATOM 1729 N N . GLY A 1 232 ? 4.624 21.969 -9.163 1.00 45.78 232 GLY A N 1
ATOM 1730 C CA . GLY A 1 232 ? 5.704 21.605 -10.104 1.00 45.78 232 GLY A CA 1
ATOM 1731 C C . GLY A 1 232 ? 7.006 21.166 -9.405 1.00 45.78 232 GLY A C 1
ATOM 1732 O O . GLY A 1 232 ? 8.065 21.100 -10.028 1.00 45.78 232 GLY A O 1
ATOM 1733 N N . SER A 1 233 ? 6.932 20.899 -8.099 1.00 47.25 233 SER A N 1
ATOM 1734 C CA . SER A 1 233 ? 8.060 20.702 -7.219 1.00 47.25 233 SER A CA 1
ATOM 1735 C C . SER A 1 233 ? 8.045 19.243 -6.819 1.00 47.25 233 SER A C 1
ATOM 1737 O O . SER A 1 233 ? 7.095 18.702 -6.257 1.00 47.25 233 SER A O 1
ATOM 1739 N N . THR A 1 234 ? 9.149 18.578 -7.110 1.00 50.47 234 THR A N 1
ATOM 1740 C CA . THR A 1 234 ? 9.453 17.226 -6.643 1.00 50.47 234 THR A CA 1
ATOM 1741 C C . THR A 1 234 ? 9.801 17.234 -5.142 1.00 50.47 234 THR A C 1
ATOM 1743 O O . THR A 1 234 ? 10.577 16.403 -4.673 1.00 50.47 234 THR A O 1
ATOM 1746 N N . THR A 1 235 ? 9.294 18.208 -4.377 1.00 51.56 235 THR A N 1
ATOM 1747 C CA . THR A 1 235 ? 9.604 18.431 -2.961 1.00 51.56 235 THR A CA 1
ATOM 1748 C C . THR A 1 235 ? 8.412 18.099 -2.089 1.00 51.56 235 THR A C 1
ATOM 1750 O O . THR A 1 235 ? 7.944 18.894 -1.288 1.00 51.56 235 THR A O 1
ATOM 1753 N N . CYS A 1 236 ? 7.969 16.857 -2.196 1.00 54.84 236 CYS A N 1
ATOM 1754 C CA . CYS A 1 236 ? 7.295 16.209 -1.089 1.00 54.84 236 CYS A CA 1
ATOM 1755 C C . CYS A 1 236 ? 8.411 15.874 -0.082 1.00 54.84 236 CYS A C 1
ATOM 1757 O O . CYS A 1 236 ? 9.263 15.018 -0.345 1.00 54.84 236 CYS A O 1
ATOM 1759 N N . ARG A 1 237 ? 8.534 16.664 0.996 1.00 49.75 237 ARG A N 1
ATOM 1760 C CA . ARG A 1 237 ? 9.589 16.476 2.010 1.00 49.75 237 ARG A CA 1
ATOM 1761 C C . ARG A 1 237 ? 9.408 15.069 2.587 1.00 49.75 237 ARG A C 1
ATOM 1763 O O . ARG A 1 237 ? 8.324 14.753 3.075 1.00 49.75 237 ARG A O 1
ATOM 1770 N N . ALA A 1 238 ? 10.428 14.219 2.442 1.00 41.06 238 ALA A N 1
ATOM 1771 C CA . ALA A 1 238 ? 10.366 12.822 2.861 1.00 41.06 238 ALA A CA 1
ATOM 1772 C C . ALA A 1 238 ? 9.932 12.734 4.331 1.00 41.06 238 ALA A C 1
ATOM 1774 O O . ALA A 1 238 ? 10.445 13.475 5.172 1.00 41.06 238 ALA A O 1
ATOM 1775 N N . VAL A 1 239 ? 8.985 11.846 4.627 1.00 38.66 239 VAL A N 1
ATOM 1776 C CA . VAL A 1 239 ? 8.612 11.537 6.009 1.00 38.66 239 VAL A CA 1
ATOM 1777 C C . VAL A 1 239 ? 9.776 10.754 6.604 1.00 38.66 239 VAL A C 1
ATOM 1779 O O . VAL A 1 239 ? 10.134 9.701 6.079 1.00 38.66 239 VAL A O 1
ATOM 1782 N N . ALA A 1 240 ? 10.414 11.296 7.642 1.00 30.47 240 ALA A N 1
ATOM 1783 C CA . ALA A 1 240 ? 11.383 10.535 8.418 1.00 30.47 240 ALA A CA 1
ATOM 1784 C C . ALA A 1 240 ? 10.646 9.350 9.062 1.00 30.47 240 ALA A C 1
ATOM 1786 O O . ALA A 1 240 ? 9.616 9.553 9.708 1.00 30.47 240 ALA A O 1
ATOM 1787 N N . SER A 1 241 ? 11.142 8.143 8.785 1.00 32.56 241 SER A N 1
ATOM 1788 C CA . SER A 1 241 ? 10.710 6.875 9.384 1.00 32.56 241 SER A CA 1
ATOM 1789 C C . SER A 1 241 ? 10.887 6.875 10.894 1.00 32.56 241 SER A C 1
ATOM 1791 O O . SER A 1 241 ? 11.980 7.322 11.314 1.00 32.56 241 SER A O 1
#